Protein AF-0000000067715021 (afdb_homodimer)

Structure (mmCIF, N/CA/C/O backbone):
data_AF-0000000067715021-model_v1
#
loop_
_entity.id
_entity.type
_entity.pdbx_description
1 polymer 'Uncharacterized BCR'
#
loop_
_atom_site.group_PDB
_atom_site.id
_atom_site.type_symbol
_atom_site.label_atom_id
_atom_site.label_alt_id
_atom_site.label_comp_id
_atom_site.label_asym_id
_atom_site.label_entity_id
_atom_site.label_seq_id
_atom_site.pdbx_PDB_ins_code
_atom_site.Cartn_x
_atom_site.Cartn_y
_atom_site.Cartn_z
_atom_site.occupancy
_atom_site.B_iso_or_equiv
_atom_site.auth_seq_id
_atom_site.auth_comp_id
_atom_site.auth_asym_id
_atom_site.auth_atom_id
_atom_site.pdbx_PDB_model_num
ATOM 1 N N . MET A 1 1 ? -15.203 -24.359 -10.719 1 30.83 1 MET A N 1
ATOM 2 C CA . MET A 1 1 ? -14.242 -23.766 -9.789 1 30.83 1 MET A CA 1
ATOM 3 C C . MET A 1 1 ? -12.812 -24.062 -10.211 1 30.83 1 MET A C 1
ATOM 5 O O . MET A 1 1 ? -12.336 -25.188 -10.047 1 30.83 1 MET A O 1
ATOM 9 N N . SER A 1 2 ? -12.461 -23.812 -11.539 1 34.78 2 SER A N 1
ATOM 10 C CA . SER A 1 2 ? -11.328 -24.312 -12.312 1 34.78 2 SER A CA 1
ATOM 11 C C . SER A 1 2 ? -10.023 -24.188 -11.523 1 34.78 2 SER A C 1
ATOM 13 O O . SER A 1 2 ? -9.664 -23.094 -11.078 1 34.78 2 SER A O 1
ATOM 15 N N . ASN A 1 3 ? -9.711 -25.203 -10.75 1 35.62 3 ASN A N 1
ATOM 16 C CA . ASN A 1 3 ? -8.523 -25.625 -10.008 1 35.62 3 ASN A CA 1
ATOM 17 C C . ASN A 1 3 ? -7.258 -25.469 -10.852 1 35.62 3 ASN A C 1
ATOM 19 O O . ASN A 1 3 ? -6.742 -26.453 -11.383 1 35.62 3 ASN A O 1
ATOM 23 N N . SER A 1 4 ? -7.281 -24.891 -11.984 1 42.91 4 SER A N 1
ATOM 24 C CA . SER A 1 4 ? -6.023 -24.906 -12.727 1 42.91 4 SER A CA 1
ATOM 25 C C . SER A 1 4 ? -4.832 -24.703 -11.805 1 42.91 4 SER A C 1
ATOM 27 O O . SER A 1 4 ? -4.715 -23.656 -11.164 1 42.91 4 SER A O 1
ATOM 29 N N . GLU A 1 5 ? -4.535 -25.781 -11.117 1 43.5 5 GLU A N 1
ATOM 30 C CA . GLU A 1 5 ? -3.486 -26.109 -10.156 1 43.5 5 GLU A CA 1
ATOM 31 C C . GLU A 1 5 ? -2.141 -25.547 -10.594 1 43.5 5 GLU A C 1
ATOM 33 O O . GLU A 1 5 ? -1.327 -26.25 -11.195 1 43.5 5 GLU A O 1
ATOM 38 N N . CYS A 1 6 ? -2.162 -24.594 -11.508 1 48.25 6 CYS A N 1
ATOM 39 C CA . CYS A 1 6 ? -0.761 -24.188 -11.516 1 48.25 6 CYS A CA 1
ATOM 40 C C . CYS A 1 6 ? -0.183 -24.188 -10.109 1 48.25 6 CYS A C 1
ATOM 42 O O . CYS A 1 6 ? -0.398 -23.234 -9.352 1 48.25 6 CYS A O 1
ATOM 44 N N . HIS A 1 7 ? -0.503 -25.359 -9.445 1 47.75 7 HIS A N 1
ATOM 45 C CA . HIS A 1 7 ? -0.026 -25.625 -8.094 1 47.75 7 HIS A CA 1
ATOM 46 C C . HIS A 1 7 ? 1.38 -25.078 -7.883 1 47.75 7 HIS A C 1
ATOM 48 O O . HIS A 1 7 ? 1.823 -24.922 -6.746 1 47.75 7 HIS A O 1
ATOM 54 N N . THR A 1 8 ? 2.248 -25.172 -9.047 1 53.09 8 THR A N 1
ATOM 55 C CA . THR A 1 8 ? 3.627 -24.875 -8.68 1 53.09 8 THR A CA 1
ATOM 56 C C . THR A 1 8 ? 3.818 -23.375 -8.477 1 53.09 8 THR A C 1
ATOM 58 O O . THR A 1 8 ? 3.441 -22.578 -9.336 1 53.09 8 THR A O 1
ATOM 61 N N . HIS A 1 9 ? 3.621 -23.016 -7.176 1 63.06 9 HIS A N 1
ATOM 62 C CA . HIS A 1 9 ? 3.9 -21.656 -6.75 1 63.06 9 HIS A CA 1
ATOM 63 C C . HIS A 1 9 ? 5.285 -21.203 -7.203 1 63.06 9 HIS A C 1
ATOM 65 O O . HIS A 1 9 ? 6.297 -21.75 -6.754 1 63.06 9 HIS A O 1
ATOM 71 N N . GLY A 1 10 ? 5.375 -20.562 -8.453 1 63.88 10 GLY A N 1
ATOM 72 C CA . GLY A 1 10 ? 6.621 -20.125 -9.062 1 63.88 10 GLY A CA 1
ATOM 73 C C . GLY A 1 10 ? 7.516 -19.344 -8.109 1 63.88 10 GLY A C 1
ATOM 74 O O . GLY A 1 10 ? 8.703 -19.156 -8.383 1 63.88 10 GLY A O 1
ATOM 75 N N . TYR A 1 11 ? 6.957 -19.094 -6.91 1 75.44 11 TYR A N 1
ATOM 76 C CA . TYR A 1 11 ? 7.766 -18.234 -6.055 1 75.44 11 TYR A CA 1
ATOM 77 C C . TYR A 1 11 ? 8.344 -19.016 -4.883 1 75.44 11 TYR A C 1
ATOM 79 O O . TYR A 1 11 ? 8.977 -18.438 -3.996 1 75.44 11 TYR A O 1
ATOM 87 N N . ILE A 1 12 ? 8.289 -20.359 -4.918 1 74.25 12 ILE A N 1
ATOM 88 C CA . ILE A 1 12 ? 8.648 -21.172 -3.764 1 74.25 12 ILE A CA 1
ATOM 89 C C . ILE A 1 12 ? 10.141 -21.047 -3.486 1 74.25 12 ILE A C 1
ATOM 91 O O . ILE A 1 12 ? 10.57 -21.062 -2.33 1 74.25 12 ILE A O 1
ATOM 95 N N . GLU A 1 13 ? 10.875 -20.906 -4.5 1 78.94 13 GLU A N 1
ATOM 96 C CA . GLU A 1 13 ? 12.32 -20.812 -4.312 1 78.94 13 GLU A CA 1
ATOM 97 C C . GLU A 1 13 ? 12.711 -19.5 -3.646 1 78.94 13 GLU A C 1
ATOM 99 O O . GLU A 1 13 ? 13.766 -19.406 -3.004 1 78.94 13 GLU A O 1
ATOM 104 N N . GLU A 1 14 ? 11.891 -18.516 -3.748 1 86.25 14 GLU A N 1
ATOM 105 C CA . GLU A 1 14 ? 12.164 -17.203 -3.184 1 86.25 14 GLU A CA 1
ATOM 106 C C . GLU A 1 14 ? 11.195 -16.875 -2.053 1 86.25 14 GLU A C 1
ATOM 108 O O . GLU A 1 14 ? 11.031 -15.703 -1.688 1 86.25 14 GLU A O 1
ATOM 113 N N . LYS A 1 15 ? 10.609 -17.906 -1.571 1 91.44 15 LYS A N 1
ATOM 114 C CA . LYS A 1 15 ? 9.578 -17.75 -0.55 1 91.44 15 LYS A CA 1
ATOM 115 C C . LYS A 1 15 ? 10.102 -16.953 0.645 1 91.44 15 LYS A C 1
ATOM 117 O O . LYS A 1 15 ? 9.445 -16.031 1.117 1 91.44 15 LYS A O 1
ATOM 122 N N . GLN A 1 16 ? 11.273 -17.359 1.151 1 93.75 16 GLN A N 1
ATOM 123 C CA . GLN A 1 16 ? 11.836 -16.719 2.332 1 93.75 16 GLN A CA 1
ATOM 124 C C . GLN A 1 16 ? 12.109 -15.234 2.072 1 93.75 16 GLN A C 1
ATOM 126 O O . GLN A 1 16 ? 11.969 -14.406 2.975 1 93.75 16 GLN A O 1
ATOM 131 N N . ARG A 1 17 ? 12.484 -14.898 0.893 1 93.38 17 ARG A N 1
ATOM 132 C CA . ARG A 1 17 ? 12.727 -13.508 0.524 1 93.38 17 ARG A CA 1
ATOM 133 C C . ARG A 1 17 ? 11.445 -12.695 0.579 1 93.38 17 ARG A C 1
ATOM 135 O O . ARG A 1 17 ? 11.438 -11.57 1.09 1 93.38 17 ARG A O 1
ATOM 142 N N . TYR A 1 18 ? 10.359 -13.242 0.082 1 94.94 18 TYR A N 1
ATOM 143 C CA . TYR A 1 18 ? 9.07 -12.555 0.111 1 94.94 18 TYR A CA 1
ATOM 144 C C . TYR A 1 18 ? 8.578 -12.383 1.542 1 94.94 18 TYR A C 1
ATOM 146 O O . TYR A 1 18 ? 8.047 -11.328 1.897 1 94.94 18 TYR A O 1
ATOM 154 N N . LEU A 1 19 ? 8.82 -13.422 2.348 1 96.75 19 LEU A N 1
ATOM 155 C CA . LEU A 1 19 ? 8.391 -13.352 3.74 1 96.75 19 LEU A CA 1
ATOM 156 C C . LEU A 1 19 ? 9.156 -12.266 4.492 1 96.75 19 LEU A C 1
ATOM 158 O O . LEU A 1 19 ? 8.57 -11.531 5.297 1 96.75 19 LEU A O 1
ATOM 162 N N . ALA A 1 20 ? 10.398 -12.133 4.191 1 96.44 20 ALA A N 1
ATOM 163 C CA . ALA A 1 20 ? 11.211 -11.094 4.824 1 96.44 20 ALA A CA 1
ATOM 164 C C . ALA A 1 20 ? 10.742 -9.703 4.406 1 96.44 20 ALA A C 1
ATOM 166 O O . ALA A 1 20 ? 10.664 -8.789 5.234 1 96.44 20 ALA A O 1
ATOM 167 N N . ARG A 1 21 ? 10.445 -9.531 3.15 1 95.56 21 ARG A N 1
ATOM 168 C CA . ARG A 1 21 ? 9.945 -8.258 2.652 1 95.56 21 ARG A CA 1
ATOM 169 C C . ARG A 1 21 ? 8.609 -7.906 3.291 1 95.56 21 ARG A C 1
ATOM 171 O O . ARG A 1 21 ? 8.383 -6.758 3.682 1 95.56 21 ARG A O 1
ATOM 178 N N . LEU A 1 22 ? 7.754 -8.875 3.434 1 97.06 22 LEU A N 1
ATOM 179 C CA . LEU A 1 22 ? 6.434 -8.641 4.008 1 97.06 22 LEU A CA 1
ATOM 180 C C . LEU A 1 22 ? 6.543 -8.289 5.488 1 97.06 22 LEU A C 1
ATOM 182 O O . LEU A 1 22 ? 5.754 -7.488 6 1 97.06 22 LEU A O 1
ATOM 186 N N . LYS A 1 23 ? 7.484 -8.922 6.18 1 96.94 23 LYS A N 1
ATOM 187 C CA . LYS A 1 23 ? 7.719 -8.57 7.578 1 96.94 23 LYS A CA 1
ATOM 188 C C . LYS A 1 23 ? 8.094 -7.094 7.715 1 96.94 23 LYS A C 1
ATOM 190 O O . LYS A 1 23 ? 7.605 -6.406 8.617 1 96.94 23 LYS A O 1
ATOM 195 N N . ARG A 1 24 ? 8.883 -6.621 6.844 1 96.94 24 ARG A N 1
ATOM 196 C CA . ARG A 1 24 ? 9.266 -5.215 6.844 1 96.94 24 ARG A CA 1
ATOM 197 C C . ARG A 1 24 ? 8.062 -4.324 6.551 1 96.94 24 A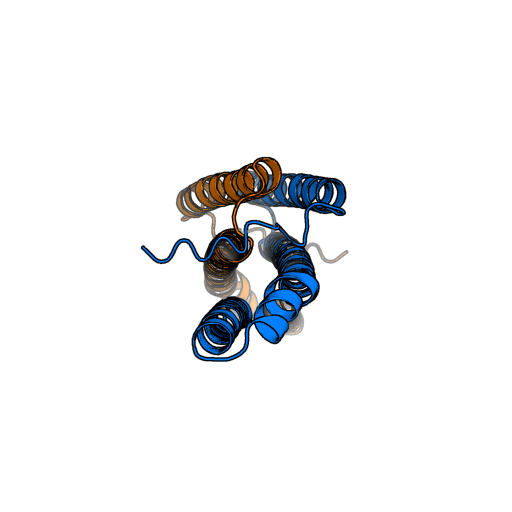RG A C 1
ATOM 199 O O . ARG A 1 24 ? 7.863 -3.299 7.207 1 96.94 24 ARG A O 1
ATOM 206 N N . ILE A 1 25 ? 7.266 -4.68 5.586 1 97.56 25 ILE A N 1
ATOM 207 C CA . ILE A 1 25 ? 6.086 -3.92 5.195 1 97.56 25 ILE A CA 1
ATOM 208 C C . ILE A 1 25 ? 5.105 -3.848 6.367 1 97.56 25 ILE A C 1
ATOM 210 O O . ILE A 1 25 ? 4.527 -2.793 6.637 1 97.56 25 ILE A O 1
ATOM 214 N N . GLU A 1 26 ? 4.941 -4.957 7.059 1 96.81 26 GLU A N 1
ATOM 215 C CA . GLU A 1 26 ? 4.098 -4.98 8.25 1 96.81 26 GLU A CA 1
ATOM 216 C C . GLU A 1 26 ? 4.586 -3.979 9.289 1 96.81 26 GLU A C 1
ATOM 218 O O . GLU A 1 26 ? 3.783 -3.256 9.883 1 96.81 26 GLU A O 1
ATOM 223 N N . GLY A 1 27 ? 5.855 -3.939 9.492 1 96.25 27 GLY A N 1
ATOM 224 C CA . GLY A 1 27 ? 6.434 -2.979 10.422 1 96.25 27 GLY A CA 1
ATOM 225 C C . GLY A 1 27 ? 6.188 -1.537 10.016 1 96.25 27 GLY A C 1
ATOM 226 O O . GLY A 1 27 ? 5.859 -0.697 10.852 1 96.25 27 GLY A O 1
ATOM 227 N N . GLN A 1 28 ? 6.332 -1.295 8.719 1 97.19 28 GLN A N 1
ATOM 228 C CA . GLN A 1 28 ? 6.086 0.049 8.203 1 97.19 28 GLN A CA 1
ATOM 229 C C . GLN A 1 28 ? 4.621 0.439 8.367 1 97.19 28 GLN A C 1
ATOM 231 O O . GLN A 1 28 ? 4.312 1.586 8.695 1 97.19 28 GLN A O 1
ATOM 236 N N . THR A 1 29 ? 3.742 -0.505 8.141 1 97.19 29 THR A N 1
ATOM 237 C CA . THR A 1 29 ? 2.314 -0.236 8.289 1 97.19 29 THR A CA 1
ATOM 238 C C . THR A 1 29 ? 1.976 0.103 9.734 1 97.19 29 THR A C 1
ATOM 240 O O . THR A 1 29 ? 1.226 1.045 10 1 97.19 29 THR A O 1
ATOM 243 N N . ARG A 1 30 ? 2.543 -0.638 10.656 1 96.44 30 ARG A N 1
ATOM 244 C CA . ARG A 1 30 ? 2.377 -0.313 12.07 1 96.44 30 ARG A CA 1
ATOM 245 C C . ARG A 1 30 ? 2.938 1.069 12.383 1 96.44 30 ARG A C 1
ATOM 247 O O . ARG A 1 30 ? 2.383 1.797 13.211 1 96.44 30 ARG A O 1
ATOM 254 N N . GLY A 1 31 ? 4.027 1.345 11.727 1 97 31 GLY A N 1
ATOM 255 C CA . GLY A 1 31 ? 4.605 2.672 11.875 1 97 31 GLY A CA 1
ATOM 256 C C . GLY A 1 31 ? 3.654 3.783 11.477 1 97 31 GLY A C 1
ATOM 257 O O . GLY A 1 31 ? 3.562 4.805 12.164 1 97 31 GLY A O 1
ATOM 258 N N . ILE A 1 32 ? 2.947 3.572 10.438 1 97.19 32 ILE A N 1
ATOM 259 C CA . ILE A 1 32 ? 1.965 4.551 9.992 1 97.19 32 ILE A CA 1
ATOM 260 C C . ILE A 1 32 ? 0.874 4.711 11.047 1 97.19 32 ILE A C 1
ATOM 262 O O . ILE A 1 32 ? 0.473 5.828 11.375 1 97.19 32 ILE A O 1
ATOM 266 N N . HIS A 1 33 ? 0.381 3.584 11.539 1 96.62 33 HIS A N 1
ATOM 267 C CA . HIS A 1 33 ? -0.615 3.586 12.609 1 96.62 33 HIS A CA 1
ATOM 268 C C . HIS A 1 33 ? -0.15 4.418 13.797 1 96.62 33 HIS A C 1
ATOM 270 O O . HIS A 1 33 ? -0.893 5.266 14.297 1 96.62 33 HIS A O 1
ATOM 276 N N . ARG A 1 34 ? 1.024 4.246 14.242 1 96.75 34 ARG A N 1
ATOM 277 C CA . ARG A 1 34 ? 1.598 4.984 15.359 1 96.75 34 ARG A CA 1
ATOM 278 C C . ARG A 1 34 ? 1.685 6.473 15.055 1 96.75 34 ARG A C 1
ATOM 280 O O . ARG A 1 34 ? 1.401 7.309 15.914 1 96.75 34 ARG A O 1
ATOM 287 N N . MET A 1 35 ? 2.107 6.777 13.844 1 95.44 35 MET A N 1
ATOM 288 C CA . MET A 1 35 ? 2.24 8.18 13.445 1 95.44 35 MET A CA 1
ATOM 289 C C . MET A 1 35 ? 0.902 8.898 13.555 1 95.44 35 MET A C 1
ATOM 291 O O . MET A 1 35 ? 0.841 10.031 14.039 1 95.44 35 MET A O 1
ATOM 295 N N . ILE A 1 36 ? -0.125 8.273 13.133 1 93.88 36 ILE A N 1
ATOM 296 C CA . ILE A 1 36 ? -1.454 8.875 13.211 1 93.88 36 ILE A CA 1
ATOM 297 C C . ILE A 1 36 ? -1.884 8.992 14.672 1 93.88 36 ILE A C 1
ATOM 299 O O . ILE A 1 36 ? -2.398 10.031 15.086 1 93.88 36 ILE A O 1
ATOM 303 N N . ASP A 1 37 ? -1.665 7.945 15.43 1 94 37 ASP A N 1
ATOM 304 C CA . ASP A 1 37 ? -2.014 7.93 16.844 1 94 37 ASP A CA 1
ATOM 305 C C . ASP A 1 37 ? -1.308 9.055 17.594 1 94 37 ASP A C 1
ATOM 307 O O . ASP A 1 37 ? -1.896 9.688 18.469 1 94 37 ASP A O 1
ATOM 311 N N . GLU A 1 38 ? -0.128 9.391 17.188 1 94.44 38 GLU A N 1
ATOM 312 C CA . GLU A 1 38 ? 0.699 10.414 17.812 1 94.44 38 GLU A CA 1
ATOM 313 C C . GLU A 1 38 ? 0.522 11.766 17.141 1 94.44 38 GLU A C 1
ATOM 315 O O . GLU A 1 38 ? 1.254 12.719 17.422 1 94.44 38 GLU A O 1
ATOM 320 N N . GLU A 1 39 ? -0.37 11.773 16.172 1 90.5 39 GLU A N 1
ATOM 321 C CA . GLU A 1 39 ? -0.772 13 15.492 1 90.5 39 GLU A CA 1
ATOM 322 C C . GLU A 1 39 ? 0.417 13.664 14.797 1 90.5 39 GLU A C 1
ATOM 324 O O . GLU A 1 39 ? 0.626 14.867 14.93 1 90.5 39 GLU A O 1
ATOM 329 N N . GLN A 1 40 ? 1.2 12.836 14.133 1 91.56 40 GLN A N 1
ATOM 330 C CA . GLN A 1 40 ? 2.35 13.328 13.391 1 91.56 40 GLN A CA 1
ATOM 331 C C . GLN A 1 40 ? 1.907 14.141 12.172 1 91.56 40 GLN A C 1
ATOM 333 O O . GLN A 1 40 ? 0.726 14.141 11.82 1 91.56 40 GLN A O 1
ATOM 338 N N . TYR A 1 41 ? 2.852 14.867 11.617 1 85.44 41 TYR A N 1
ATOM 339 C CA . TYR A 1 41 ? 2.607 15.727 10.461 1 85.44 41 TYR A CA 1
ATOM 340 C C . TYR A 1 41 ? 2.129 14.906 9.266 1 85.44 41 TYR A C 1
ATOM 342 O O . TYR A 1 41 ? 2.695 13.859 8.961 1 85.44 41 TYR A O 1
ATOM 350 N N . CYS A 1 42 ? 1.091 15.383 8.609 1 86.25 42 CYS A N 1
ATOM 351 C CA . CYS A 1 42 ? 0.394 14.664 7.555 1 86.25 42 CYS A CA 1
ATOM 352 C C . CYS A 1 42 ? 1.35 14.289 6.43 1 86.25 42 CYS A C 1
ATOM 354 O O . CYS A 1 42 ? 1.29 13.172 5.906 1 86.25 42 CYS A O 1
ATOM 356 N N . ILE A 1 43 ? 2.266 15.195 6.043 1 83.75 43 ILE A N 1
ATOM 357 C CA . ILE A 1 43 ? 3.143 14.953 4.902 1 83.75 43 ILE A CA 1
ATOM 358 C C . ILE A 1 43 ? 4.09 13.797 5.215 1 83.75 43 ILE A C 1
ATOM 360 O O . ILE A 1 43 ? 4.418 13 4.336 1 83.75 43 ILE A O 1
ATOM 364 N N . ASP A 1 44 ? 4.527 13.742 6.441 1 88.5 44 ASP A N 1
ATOM 365 C CA . ASP A 1 44 ? 5.371 12.625 6.852 1 88.5 44 ASP A CA 1
ATOM 366 C C . ASP A 1 44 ? 4.613 11.305 6.766 1 88.5 44 ASP A C 1
ATOM 368 O O . ASP A 1 44 ? 5.176 10.289 6.344 1 88.5 44 ASP A O 1
ATOM 372 N N . ILE A 1 45 ? 3.404 11.32 7.152 1 93.19 45 ILE A N 1
ATOM 373 C CA . ILE A 1 45 ? 2.561 10.133 7.094 1 93.19 45 ILE A CA 1
ATOM 374 C C . ILE A 1 45 ? 2.367 9.711 5.641 1 93.19 45 ILE A C 1
ATOM 376 O O . ILE A 1 45 ? 2.496 8.531 5.309 1 93.19 45 ILE A O 1
ATOM 380 N N . LEU A 1 46 ? 2.158 10.672 4.766 1 90.75 46 LEU A N 1
ATOM 381 C CA . LEU A 1 46 ? 1.975 10.398 3.346 1 90.75 46 LEU A CA 1
ATOM 382 C C . LEU A 1 46 ? 3.234 9.789 2.742 1 90.75 46 LEU A C 1
ATOM 384 O O . LEU A 1 46 ? 3.152 8.875 1.913 1 90.75 46 LEU A O 1
ATOM 388 N N . THR A 1 47 ? 4.348 10.258 3.129 1 91 47 THR A N 1
ATOM 389 C CA . THR A 1 47 ? 5.613 9.719 2.645 1 91 47 THR A CA 1
ATOM 390 C C . THR A 1 47 ? 5.762 8.25 3.039 1 91 47 THR A C 1
ATOM 392 O O . THR A 1 47 ? 6.168 7.418 2.223 1 91 47 THR A O 1
ATOM 395 N N . GLN A 1 48 ? 5.398 7.969 4.309 1 94.12 48 GLN A N 1
ATOM 396 C CA . GLN A 1 48 ? 5.488 6.59 4.781 1 94.12 48 GLN A CA 1
ATOM 397 C C . GLN A 1 48 ? 4.496 5.691 4.047 1 94.12 48 GLN A C 1
ATOM 399 O O . GLN A 1 48 ? 4.809 4.543 3.734 1 94.12 48 GLN A O 1
ATOM 404 N N . ILE A 1 49 ? 3.305 6.195 3.77 1 95.5 49 ILE A N 1
ATOM 405 C CA . ILE A 1 49 ? 2.318 5.434 3.008 1 95.5 49 ILE A CA 1
ATOM 406 C C . ILE A 1 49 ? 2.869 5.121 1.618 1 95.5 49 ILE A C 1
ATOM 408 O O . ILE A 1 49 ? 2.742 3.994 1.132 1 95.5 49 ILE A O 1
ATOM 412 N N . SER A 1 50 ? 3.438 6.082 0.953 1 93.44 50 SER A N 1
ATOM 413 C CA . SER A 1 50 ? 4.023 5.887 -0.369 1 93.44 50 SER A CA 1
ATOM 414 C C . SER A 1 50 ? 5.094 4.801 -0.343 1 93.44 50 SER A C 1
ATOM 416 O O . SER A 1 50 ? 5.195 4 -1.276 1 93.44 50 SER A O 1
ATOM 418 N N . ALA A 1 51 ? 5.895 4.77 0.712 1 94.31 51 ALA A N 1
ATOM 419 C CA . ALA A 1 51 ? 6.941 3.764 0.855 1 94.31 51 ALA A CA 1
ATOM 420 C C . ALA A 1 51 ? 6.348 2.361 0.951 1 94.31 51 ALA A C 1
ATOM 422 O O . ALA A 1 51 ? 6.852 1.423 0.329 1 94.31 51 ALA A O 1
ATOM 423 N N . VAL A 1 52 ? 5.297 2.219 1.72 1 96.12 52 VAL A N 1
ATOM 424 C CA . VAL A 1 52 ? 4.641 0.923 1.864 1 96.12 52 VAL A CA 1
ATOM 425 C C . VAL A 1 52 ? 4.043 0.495 0.526 1 96.12 52 VAL A C 1
ATOM 427 O O . VAL A 1 52 ? 4.195 -0.656 0.11 1 96.12 52 VAL A O 1
ATOM 430 N N . ASN A 1 53 ? 3.365 1.401 -0.153 1 94.38 53 ASN A N 1
ATOM 431 C CA . ASN A 1 53 ? 2.771 1.103 -1.451 1 94.38 53 ASN A CA 1
ATOM 432 C C . ASN A 1 53 ? 3.824 0.656 -2.461 1 94.38 53 ASN A C 1
ATOM 434 O O . ASN A 1 53 ? 3.619 -0.317 -3.189 1 94.38 53 ASN A O 1
ATOM 438 N N . SER A 1 54 ? 4.922 1.367 -2.484 1 93.81 54 SER A N 1
ATOM 439 C CA . SER A 1 54 ? 6.016 1.016 -3.385 1 93.81 54 SER A CA 1
ATOM 440 C C . SER A 1 54 ? 6.578 -0.365 -3.061 1 93.81 54 SER A C 1
ATOM 442 O O . SER A 1 54 ? 6.852 -1.157 -3.965 1 93.81 54 SER A O 1
ATOM 444 N N . ALA A 1 55 ? 6.785 -0.608 -1.793 1 94.81 55 ALA A N 1
ATOM 445 C CA . ALA A 1 55 ? 7.309 -1.902 -1.362 1 94.81 55 ALA A CA 1
ATOM 446 C C . ALA A 1 55 ? 6.359 -3.033 -1.751 1 94.81 55 ALA A C 1
ATOM 448 O O . ALA A 1 55 ? 6.797 -4.086 -2.221 1 94.81 55 ALA A O 1
ATOM 449 N N . LEU A 1 56 ? 5.066 -2.832 -1.551 1 95.44 56 LEU A N 1
ATOM 450 C CA . LEU A 1 56 ? 4.066 -3.826 -1.925 1 95.44 56 LEU A CA 1
ATOM 451 C C . LEU A 1 56 ? 4.059 -4.047 -3.434 1 95.44 56 LEU A C 1
ATOM 453 O O . LEU A 1 56 ? 3.918 -5.18 -3.9 1 95.44 56 LEU A O 1
ATOM 457 N N . LYS A 1 57 ? 4.207 -3.02 -4.215 1 92.25 57 LYS A N 1
ATOM 458 C CA . LYS A 1 57 ? 4.281 -3.127 -5.668 1 92.25 57 LYS A CA 1
ATOM 459 C C . LYS A 1 57 ? 5.48 -3.971 -6.098 1 92.25 57 LYS A C 1
ATOM 461 O O . LYS A 1 57 ? 5.375 -4.781 -7.02 1 92.25 57 LYS A O 1
ATOM 466 N N . ASN A 1 58 ? 6.547 -3.746 -5.414 1 92.69 58 ASN A N 1
ATOM 467 C CA . ASN A 1 58 ? 7.738 -4.535 -5.711 1 92.69 58 ASN A CA 1
ATOM 468 C C . ASN A 1 58 ? 7.508 -6.02 -5.445 1 92.69 58 ASN A C 1
ATOM 470 O O . ASN A 1 58 ? 7.941 -6.867 -6.227 1 92.69 58 ASN A O 1
ATOM 474 N N . VAL A 1 59 ? 6.902 -6.371 -4.359 1 93.56 59 VAL A N 1
ATOM 475 C CA . VAL A 1 59 ? 6.551 -7.754 -4.059 1 93.56 59 VAL A CA 1
ATOM 476 C C . VAL A 1 59 ? 5.637 -8.305 -5.152 1 93.56 59 VAL A C 1
ATOM 478 O O . VAL A 1 59 ? 5.848 -9.414 -5.652 1 93.56 59 VAL A O 1
ATOM 481 N N . ALA A 1 60 ? 4.641 -7.488 -5.531 1 92.25 60 ALA A N 1
ATOM 482 C CA . ALA A 1 60 ? 3.684 -7.895 -6.562 1 92.25 60 ALA A CA 1
ATOM 483 C C . ALA A 1 60 ? 4.391 -8.188 -7.879 1 92.25 60 ALA A C 1
ATOM 485 O O . ALA A 1 60 ? 4.121 -9.211 -8.516 1 92.25 60 ALA A O 1
ATOM 486 N N . PHE A 1 61 ? 5.258 -7.348 -8.258 1 88.94 61 PHE A N 1
ATOM 487 C CA . PHE A 1 61 ? 6 -7.535 -9.5 1 88.94 61 PHE A CA 1
ATOM 488 C C . PHE A 1 61 ? 6.855 -8.797 -9.438 1 88.94 61 PHE A C 1
ATOM 490 O O . PHE A 1 61 ? 6.953 -9.539 -10.414 1 88.94 61 PHE A O 1
ATOM 497 N N . GLY A 1 62 ? 7.52 -9.023 -8.328 1 88.88 62 GLY A N 1
ATOM 498 C CA . GLY A 1 62 ? 8.289 -10.25 -8.148 1 88.88 62 GLY A CA 1
ATOM 499 C C . GLY A 1 62 ? 7.445 -11.5 -8.281 1 88.88 62 GLY A C 1
ATOM 500 O O . GLY A 1 62 ? 7.836 -12.445 -8.969 1 88.88 62 GLY A O 1
ATOM 501 N N . LEU A 1 63 ? 6.301 -11.508 -7.645 1 88.75 63 LEU A N 1
ATOM 502 C CA . LEU A 1 63 ? 5.387 -12.641 -7.703 1 88.75 63 LEU A CA 1
ATOM 503 C C . LEU A 1 63 ? 4.883 -12.867 -9.125 1 88.75 63 LEU A C 1
ATOM 505 O O . LEU A 1 63 ? 4.785 -14.008 -9.586 1 88.75 63 LEU A O 1
ATOM 509 N N . LEU A 1 64 ? 4.559 -11.789 -9.758 1 86 64 LEU A N 1
ATOM 510 C CA . LEU A 1 64 ? 4.082 -11.859 -11.133 1 86 64 LEU A CA 1
ATOM 511 C C . LEU A 1 64 ? 5.148 -12.445 -12.055 1 86 64 LEU A C 1
ATOM 513 O O . LEU A 1 64 ? 4.855 -13.312 -12.875 1 86 64 LEU A O 1
ATOM 517 N N . ASP A 1 65 ? 6.344 -11.984 -11.883 1 83.56 65 ASP A N 1
ATOM 518 C CA . ASP A 1 65 ? 7.465 -12.484 -12.664 1 83.56 65 ASP A CA 1
ATOM 519 C C . ASP A 1 65 ? 7.66 -13.984 -12.438 1 83.56 65 ASP A C 1
ATOM 521 O O . ASP A 1 65 ? 7.836 -14.742 -13.398 1 83.56 65 ASP A O 1
ATOM 525 N N . ASP A 1 66 ? 7.621 -14.422 -11.227 1 83 66 ASP A N 1
ATOM 526 C CA . ASP A 1 66 ? 7.762 -15.828 -10.891 1 83 66 ASP A CA 1
ATOM 527 C C . ASP A 1 66 ? 6.621 -16.656 -11.484 1 83 66 ASP A C 1
ATOM 529 O O . ASP A 1 66 ? 6.84 -17.766 -11.977 1 83 66 ASP A O 1
ATOM 533 N N . HIS A 1 67 ? 5.406 -16.125 -11.43 1 78.75 67 HIS A N 1
ATOM 534 C CA . HIS A 1 67 ? 4.234 -16.781 -12.008 1 78.75 67 HIS A CA 1
ATOM 535 C C . HIS A 1 67 ? 4.391 -16.938 -13.516 1 78.75 67 HIS A C 1
ATOM 537 O O . HIS A 1 67 ? 4.121 -18.016 -14.062 1 78.75 67 HIS A O 1
ATOM 543 N N . LEU A 1 68 ? 4.836 -15.945 -14.148 1 78.38 68 LEU A N 1
ATOM 544 C CA . LEU A 1 68 ? 5.004 -15.961 -15.594 1 78.38 68 LEU A CA 1
ATOM 545 C C . LEU A 1 68 ? 6.102 -16.938 -16 1 78.38 68 LEU A C 1
ATOM 547 O O . LEU A 1 68 ? 5.961 -17.656 -17 1 78.38 68 LEU A O 1
ATOM 551 N N . ALA A 1 69 ? 7.113 -17 -15.305 1 77.25 69 ALA A N 1
ATOM 552 C CA . ALA A 1 69 ? 8.242 -17.875 -15.609 1 77.25 69 ALA A CA 1
ATOM 553 C C . ALA A 1 69 ? 7.848 -19.344 -15.445 1 77.25 69 ALA A C 1
ATOM 555 O O . ALA A 1 69 ? 8.352 -20.203 -16.172 1 77.25 69 ALA A O 1
ATOM 556 N N . HIS A 1 70 ? 6.93 -19.672 -14.57 1 75.44 70 HIS A N 1
ATOM 557 C CA . HIS A 1 70 ? 6.605 -21.062 -14.281 1 75.44 70 HIS A CA 1
ATOM 558 C C . HIS A 1 70 ? 5.297 -21.484 -14.945 1 75.44 70 HIS A C 1
ATOM 560 O O . HIS A 1 70 ? 5.246 -22.484 -15.664 1 75.44 70 HIS A O 1
ATOM 566 N N . CYS A 1 71 ? 4.27 -20.781 -14.516 1 69.5 71 CYS A N 1
ATOM 567 C CA . CYS A 1 71 ? 2.938 -21.188 -14.945 1 69.5 71 CYS A CA 1
ATOM 568 C C . CYS A 1 71 ? 2.758 -20.969 -16.438 1 69.5 71 CYS A C 1
ATOM 570 O O . CYS A 1 71 ? 2.195 -21.812 -17.141 1 69.5 71 CYS A O 1
ATOM 572 N N . VAL A 1 72 ? 3.225 -19.828 -16.938 1 67.88 72 VAL A N 1
ATOM 573 C CA . VAL A 1 72 ? 3.061 -19.531 -18.359 1 67.88 72 VAL A CA 1
ATOM 574 C C . VAL A 1 72 ? 3.973 -20.438 -19.188 1 67.88 72 VAL A C 1
ATOM 576 O O . VAL A 1 72 ? 3.568 -20.953 -20.234 1 67.88 72 VAL A O 1
ATOM 579 N N . LYS A 1 73 ? 5.07 -20.75 -18.609 1 70.56 73 LYS A N 1
ATOM 580 C CA . LYS A 1 73 ? 5.98 -21.656 -19.312 1 70.56 73 LYS A CA 1
ATOM 581 C C . LYS A 1 73 ? 5.41 -23.062 -19.391 1 70.56 73 LYS A C 1
ATOM 583 O O . LYS A 1 73 ? 5.496 -23.719 -20.422 1 70.56 73 LYS A O 1
ATOM 588 N N . GLU A 1 74 ? 4.766 -23.453 -18.359 1 70.62 74 GLU A N 1
ATOM 589 C CA . GLU A 1 74 ? 4.172 -24.781 -18.328 1 70.62 74 GLU A CA 1
ATOM 590 C C . GLU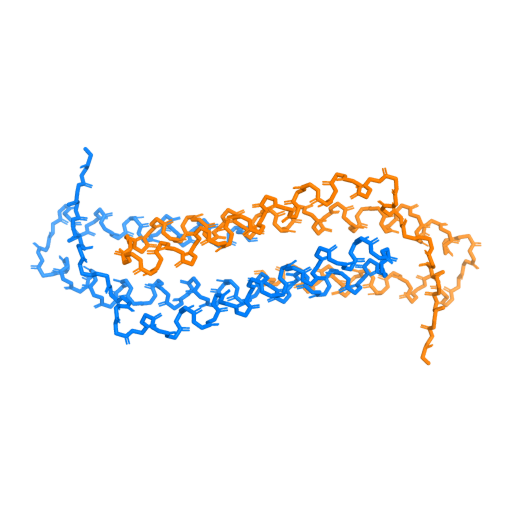 A 1 74 ? 2.949 -24.859 -19.234 1 70.62 74 GLU A C 1
ATOM 592 O O . GLU A 1 74 ? 2.74 -25.875 -19.922 1 70.62 74 GLU A O 1
ATOM 597 N N . ALA A 1 75 ? 2.109 -23.812 -19.234 1 67.25 75 ALA A N 1
ATOM 598 C CA . ALA A 1 75 ? 0.914 -23.766 -20.062 1 67.25 75 ALA A CA 1
ATOM 599 C C . ALA A 1 75 ? 1.283 -23.672 -21.547 1 67.25 75 ALA A C 1
ATOM 601 O O . ALA A 1 75 ? 0.558 -24.188 -22.406 1 67.25 75 ALA A O 1
ATOM 602 N N . ALA A 1 76 ? 2.342 -22.969 -21.781 1 67.62 76 ALA A N 1
ATOM 603 C CA . ALA A 1 76 ? 2.814 -22.844 -23.156 1 67.62 76 ALA A CA 1
ATOM 604 C C . ALA A 1 76 ? 3.066 -24.203 -23.781 1 67.62 76 ALA A C 1
ATOM 606 O O . ALA A 1 76 ? 2.848 -24.406 -24.969 1 67.62 76 ALA A O 1
ATOM 607 N N . ASP A 1 77 ? 3.324 -25.109 -22.812 1 69.62 77 ASP A N 1
ATOM 608 C CA . ASP A 1 77 ? 3.586 -26.469 -23.297 1 69.62 77 ASP A CA 1
ATOM 609 C C . ASP A 1 77 ? 2.283 -27.203 -23.609 1 69.62 77 ASP A C 1
ATOM 611 O O . ASP A 1 77 ? 2.262 -28.109 -24.438 1 69.62 77 ASP A O 1
ATOM 615 N N . LEU A 1 78 ? 1.249 -26.812 -22.891 1 66.25 78 LEU A N 1
ATOM 616 C CA . LEU A 1 78 ? -0.015 -27.516 -23.062 1 66.25 78 LEU A CA 1
ATOM 617 C C . LEU A 1 78 ? -0.798 -26.953 -24.234 1 66.25 78 LEU A C 1
ATOM 619 O O . LEU A 1 78 ? -1.55 -27.672 -24.906 1 66.25 78 LEU A O 1
ATOM 623 N N . GLY A 1 79 ? -0.516 -25.781 -24.672 1 66.88 79 GLY A N 1
ATOM 624 C CA . GLY A 1 79 ? -1.202 -25.141 -25.797 1 66.88 79 GLY A CA 1
ATOM 625 C C . GLY A 1 79 ? -2.695 -25 -25.562 1 66.88 79 GLY A C 1
ATOM 626 O O . GLY A 1 79 ? -3.201 -25.312 -24.484 1 66.88 79 GLY A O 1
ATOM 627 N N . GLY A 1 80 ? -3.432 -24.234 -26.344 1 76.94 80 GLY A N 1
ATOM 628 C CA . GLY A 1 80 ? -4.879 -24.234 -26.5 1 76.94 80 GLY A CA 1
ATOM 629 C C . GLY A 1 80 ? -5.582 -23.297 -25.531 1 76.94 80 GLY A C 1
ATOM 630 O O . GLY A 1 80 ? -5.031 -22.266 -25.156 1 76.94 80 GLY A O 1
ATOM 631 N N . ASP A 1 81 ? -6.777 -23.656 -25.109 1 77.12 81 ASP A N 1
ATOM 632 C CA . ASP A 1 81 ? -7.723 -22.891 -24.281 1 77.12 81 ASP A CA 1
ATOM 633 C C . ASP A 1 81 ? -7.184 -22.688 -22.875 1 77.12 81 ASP A C 1
ATOM 635 O O . ASP A 1 81 ? -7.426 -21.656 -22.25 1 77.12 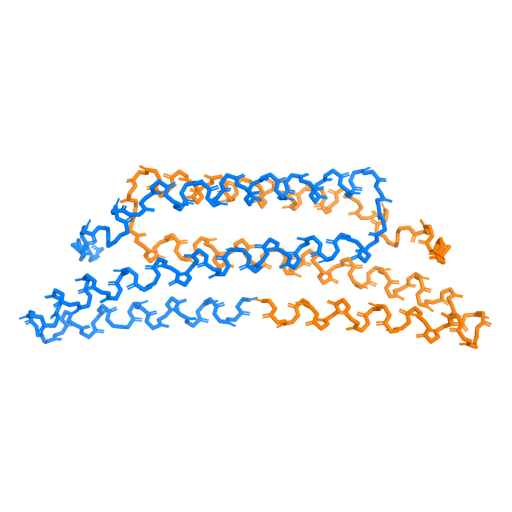81 ASP A O 1
ATOM 639 N N . GLU A 1 82 ? -6.309 -23.641 -22.422 1 74.88 82 GLU A N 1
ATOM 640 C CA . GLU A 1 82 ? -5.77 -23.562 -21.062 1 74.88 82 GLU A CA 1
ATOM 641 C C . GLU A 1 82 ? -4.715 -22.453 -20.953 1 74.88 82 GLU A C 1
ATOM 643 O O . GLU A 1 82 ? -4.676 -21.719 -19.969 1 74.88 82 GLU A O 1
ATOM 648 N N . LEU A 1 83 ? -3.906 -22.266 -22.016 1 76.25 83 LEU A N 1
ATOM 649 C CA . LEU A 1 83 ? -2.904 -21.203 -22.078 1 76.25 83 LEU A CA 1
ATOM 650 C C . LEU A 1 83 ? -3.564 -19.828 -22.125 1 76.25 83 LEU A C 1
ATOM 652 O O . LEU A 1 83 ? -3.148 -18.922 -21.406 1 76.25 83 LEU A O 1
ATOM 656 N N . ASP A 1 84 ? -4.59 -19.781 -22.891 1 79.44 84 ASP A N 1
ATOM 657 C CA . ASP A 1 84 ? -5.309 -18.516 -23.016 1 79.44 84 ASP A CA 1
ATOM 658 C C . ASP A 1 84 ? -5.934 -18.109 -21.688 1 79.44 84 ASP A C 1
ATOM 660 O O . ASP A 1 84 ? -5.934 -16.922 -21.328 1 79.44 84 ASP A O 1
ATOM 664 N N . ALA A 1 85 ? -6.449 -19.031 -20.938 1 79.31 85 ALA A N 1
ATOM 665 C CA . ALA A 1 85 ? -7.07 -18.766 -19.641 1 79.31 85 ALA A CA 1
ATOM 666 C C . ALA A 1 85 ? -6.035 -18.297 -18.625 1 79.31 85 ALA A C 1
ATOM 668 O O . ALA A 1 85 ? -6.285 -17.359 -17.859 1 79.31 85 ALA A O 1
ATOM 669 N N . LYS A 1 86 ? -4.93 -18.859 -18.641 1 75.62 86 LYS A N 1
ATOM 670 C CA . LYS A 1 86 ? -3.867 -18.484 -17.719 1 75.62 86 LYS A CA 1
ATOM 671 C C . LYS A 1 86 ? -3.301 -17.109 -18.047 1 75.62 86 LYS A C 1
ATOM 673 O O . LYS A 1 86 ? -3.031 -16.312 -17.156 1 75.62 86 LYS A O 1
ATOM 678 N N . LEU A 1 87 ? -3.172 -16.844 -19.312 1 77.62 87 LEU A N 1
ATOM 679 C CA . LEU A 1 87 ? -2.695 -15.547 -19.766 1 77.62 87 LEU A CA 1
ATOM 680 C C . LEU A 1 87 ? -3.686 -14.445 -19.391 1 77.62 87 LEU A C 1
ATOM 682 O O . LEU A 1 87 ? -3.283 -13.352 -19 1 77.62 87 LEU A O 1
ATOM 686 N N . LYS A 1 88 ? -4.895 -14.742 -19.516 1 83.5 88 LYS A N 1
ATOM 687 C CA . LYS A 1 88 ? -5.93 -13.789 -19.141 1 83.5 88 LYS A CA 1
ATOM 688 C C . LYS A 1 88 ? -5.906 -13.523 -17.625 1 83.5 88 LYS A C 1
ATOM 690 O O . LYS A 1 88 ? -6.066 -12.375 -17.203 1 83.5 88 LYS A O 1
ATOM 695 N N . GLU A 1 89 ? -5.699 -14.562 -16.891 1 79.31 89 GLU A N 1
ATOM 696 C CA . GLU A 1 89 ? -5.617 -14.43 -15.445 1 79.31 89 GLU A CA 1
ATOM 697 C C . GLU A 1 89 ? -4.477 -13.508 -15.039 1 79.31 89 GLU A C 1
ATOM 699 O O . GLU A 1 89 ? -4.648 -12.641 -14.172 1 79.31 89 GLU A O 1
ATOM 704 N N . VAL A 1 90 ? -3.371 -13.648 -15.688 1 76.56 90 VAL A N 1
ATOM 705 C CA . VAL A 1 90 ? -2.203 -12.812 -15.422 1 76.56 90 VAL A CA 1
ATOM 706 C C . VAL A 1 90 ? -2.486 -11.375 -15.844 1 76.56 90 VAL A C 1
ATOM 708 O O . VAL A 1 90 ? -2.193 -10.43 -15.102 1 76.56 90 VAL A O 1
ATOM 711 N N . SER A 1 91 ? -3.119 -11.258 -17 1 81.12 91 SER A N 1
ATOM 712 C CA . SER A 1 91 ? -3.436 -9.93 -17.516 1 81.12 91 SER A CA 1
ATOM 713 C C . SER A 1 91 ? -4.398 -9.195 -16.594 1 81.12 91 SER A C 1
ATOM 715 O O . SER A 1 91 ? -4.234 -8 -16.344 1 81.12 91 SER A O 1
ATOM 717 N N . ASP A 1 92 ? -5.34 -9.875 -16.062 1 83.38 92 ASP A N 1
ATOM 718 C CA . ASP A 1 92 ? -6.309 -9.281 -15.141 1 83.38 92 ASP A CA 1
ATOM 719 C C . ASP A 1 92 ? -5.637 -8.836 -13.844 1 83.38 92 ASP A C 1
ATOM 721 O O . ASP A 1 92 ? -5.953 -7.777 -13.305 1 83.38 92 ASP A O 1
ATOM 725 N N . ALA A 1 93 ? -4.738 -9.656 -13.398 1 78.5 93 ALA A N 1
ATOM 726 C CA . ALA A 1 93 ? -4.012 -9.32 -12.172 1 78.5 93 ALA A CA 1
ATOM 727 C C . ALA A 1 93 ? -3.148 -8.078 -12.367 1 78.5 93 ALA A C 1
ATOM 729 O O . ALA A 1 93 ? -3.127 -7.191 -11.516 1 78.5 93 ALA A O 1
ATOM 730 N N . ILE A 1 94 ? -2.549 -8.016 -13.516 1 79.94 94 ILE A N 1
ATOM 731 C CA . ILE A 1 94 ? -1.71 -6.871 -13.852 1 79.94 94 ILE A CA 1
ATOM 732 C C . ILE A 1 94 ? -2.568 -5.613 -13.938 1 79.94 94 ILE A C 1
ATOM 734 O O . ILE A 1 94 ? -2.189 -4.559 -13.422 1 79.94 94 ILE A O 1
ATOM 738 N N . ALA A 1 95 ? -3.633 -5.742 -14.492 1 80.56 95 ALA A N 1
ATOM 739 C CA . ALA A 1 95 ? -4.539 -4.605 -14.633 1 80.56 95 ALA A CA 1
ATOM 740 C C . ALA A 1 95 ? -5.004 -4.098 -13.273 1 80.56 95 ALA A C 1
ATOM 742 O O . ALA A 1 95 ? -5.082 -2.889 -13.047 1 80.56 95 ALA A O 1
ATOM 743 N N . ARG A 1 96 ? -5.238 -4.961 -12.391 1 77.06 96 ARG A N 1
ATOM 744 C CA . ARG A 1 96 ? -5.68 -4.598 -11.047 1 77.06 96 ARG A CA 1
ATOM 745 C C . ARG A 1 96 ? -4.578 -3.875 -10.281 1 77.06 96 ARG A C 1
ATOM 747 O O . ARG A 1 96 ? -4.832 -2.865 -9.617 1 77.06 96 ARG A O 1
ATOM 754 N N . PHE A 1 97 ? -3.451 -4.375 -10.555 1 75 97 PHE A N 1
ATOM 755 C CA . PHE A 1 97 ? -2.295 -3.848 -9.844 1 75 97 PHE A CA 1
ATOM 756 C C . PHE A 1 97 ? -1.909 -2.473 -10.375 1 75 97 PHE A C 1
ATOM 758 O O . PHE A 1 97 ? -1.505 -1.595 -9.609 1 75 97 PHE A O 1
ATOM 765 N N . SER A 1 98 ? -2.049 -2.285 -11.594 1 70.44 98 SER A N 1
ATOM 766 C CA . SER A 1 98 ? -1.652 -1.03 -12.227 1 70.44 98 SER A CA 1
ATOM 767 C C . SER A 1 98 ? -2.617 0.096 -11.875 1 70.44 98 SER A C 1
ATOM 769 O O . SER A 1 98 ? -2.256 1.272 -11.938 1 70.44 98 SER A O 1
ATOM 771 N N . LYS A 1 99 ? -3.779 -0.172 -11.469 1 70.69 99 LYS A N 1
ATOM 772 C CA . LYS A 1 99 ? -4.789 0.817 -11.117 1 70.69 99 LYS A CA 1
ATOM 773 C C . LYS A 1 99 ? -4.621 1.28 -9.672 1 70.69 99 LYS A C 1
ATOM 775 O O . LYS A 1 99 ? -4.988 2.406 -9.328 1 70.69 99 LYS A O 1
ATOM 780 N N . ALA A 1 100 ? -3.947 0.341 -9.133 1 67.75 100 ALA A N 1
ATOM 781 C CA . ALA A 1 100 ? -3.838 0.645 -7.711 1 67.75 100 ALA A CA 1
ATOM 782 C C . ALA A 1 100 ? -2.674 1.595 -7.441 1 67.75 100 ALA A C 1
ATOM 784 O O . ALA A 1 100 ? -2.803 2.537 -6.656 1 67.75 100 ALA A O 1
ATOM 785 N N . MET B 1 1 ? 15.562 24.109 9.305 1 30.34 1 MET B N 1
ATOM 786 C CA . MET B 1 1 ? 14.75 22.922 9.516 1 30.34 1 MET B CA 1
ATOM 787 C C . MET B 1 1 ? 13.281 23.281 9.703 1 30.34 1 MET B C 1
ATOM 789 O O . MET B 1 1 ? 12.891 23.766 10.766 1 30.34 1 MET B O 1
ATOM 793 N N . SER B 1 2 ? 12.703 24.156 8.773 1 34.5 2 SER B N 1
ATOM 794 C CA . SER B 1 2 ? 11.484 24.953 8.875 1 34.5 2 SER B CA 1
ATOM 795 C C . SER B 1 2 ? 10.32 24.109 9.383 1 34.5 2 SER B C 1
ATOM 797 O O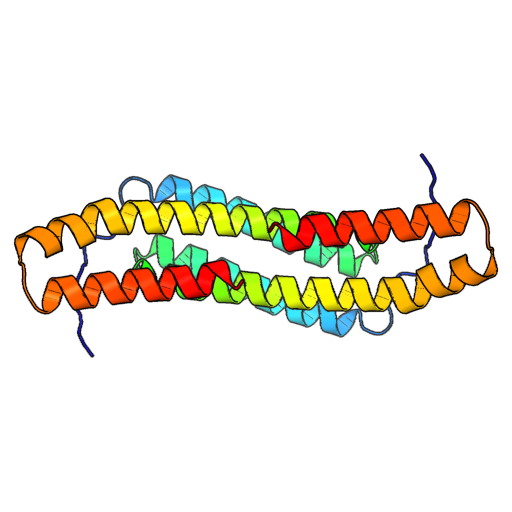 . SER B 1 2 ? 10 23.062 8.797 1 34.5 2 SER B O 1
ATOM 799 N N . ASN B 1 3 ? 10.172 24.047 10.688 1 35.97 3 ASN B N 1
ATOM 800 C CA . ASN B 1 3 ? 9.117 23.594 11.578 1 35.97 3 ASN B CA 1
ATOM 801 C C . ASN B 1 3 ? 7.742 24.078 11.109 1 35.97 3 ASN B C 1
ATOM 803 O O . ASN B 1 3 ? 7.195 25.047 11.656 1 3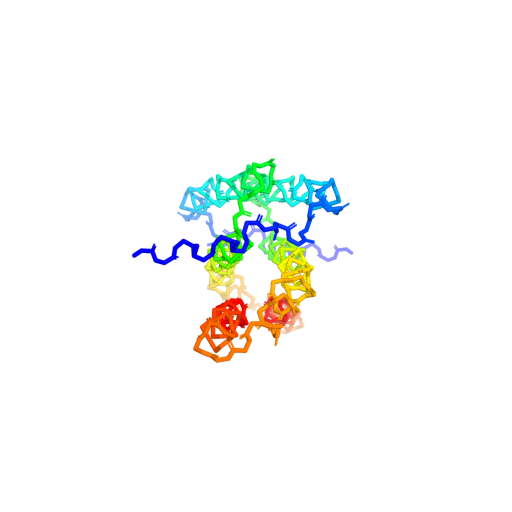5.97 3 ASN B O 1
ATOM 807 N N . SER B 1 4 ? 7.602 24.609 9.969 1 42.72 4 SER B N 1
ATOM 808 C CA . SER B 1 4 ? 6.266 25.125 9.688 1 42.72 4 SER B CA 1
ATOM 809 C C . SER B 1 4 ? 5.188 24.203 10.242 1 42.72 4 SER B C 1
ATOM 811 O O . SER B 1 4 ? 5.086 23.047 9.82 1 42.72 4 SER B O 1
ATOM 813 N N . GLU B 1 5 ? 5.043 24.312 11.547 1 43.66 5 GLU B N 1
ATOM 814 C CA . GLU B 1 5 ? 4.137 23.703 12.523 1 43.66 5 GLU B CA 1
ATOM 815 C C . GLU B 1 5 ? 2.717 23.625 11.969 1 43.66 5 GLU B C 1
ATOM 817 O O . GLU B 1 5 ? 1.896 24.516 12.211 1 43.66 5 GLU B O 1
ATOM 822 N N . CYS B 1 6 ? 2.584 23.719 10.664 1 48.34 6 CYS B N 1
ATOM 823 C CA . CYS B 1 6 ? 1.17 23.406 10.5 1 48.34 6 CYS B CA 1
ATOM 824 C C . CYS B 1 6 ? 0.75 22.281 11.453 1 48.34 6 CYS B C 1
ATOM 826 O O . CYS B 1 6 ? 0.989 21.109 11.18 1 48.34 6 CYS B O 1
ATOM 828 N N . HIS B 1 7 ? 1.217 22.531 12.727 1 47.91 7 HIS B N 1
ATOM 829 C CA . HIS B 1 7 ? 0.906 21.641 13.844 1 47.91 7 HIS B CA 1
ATOM 830 C C . HIS B 1 7 ? -0.496 21.062 13.703 1 47.91 7 HIS B C 1
ATOM 832 O O . HIS B 1 7 ? -0.829 20.078 14.367 1 47.91 7 HIS B O 1
ATOM 838 N N . THR B 1 8 ? -1.483 21.969 13.117 1 53.03 8 THR B N 1
ATOM 839 C CA . THR B 1 8 ? -2.828 21.422 13.273 1 53.03 8 THR B CA 1
ATOM 840 C C . THR B 1 8 ? -3.072 20.281 12.289 1 53.03 8 THR B C 1
ATOM 842 O O . THR B 1 8 ? -2.807 20.422 11.094 1 53.03 8 THR B O 1
ATOM 845 N N . HIS B 1 9 ? -2.793 19.078 12.836 1 62.97 9 HIS B N 1
ATOM 846 C CA . HIS B 1 9 ? -3.115 17.844 12.125 1 62.97 9 HIS B CA 1
ATOM 847 C C . HIS B 1 9 ? -4.555 17.859 11.625 1 62.97 9 HIS B C 1
ATOM 849 O O . HIS B 1 9 ? -5.496 17.844 12.422 1 62.97 9 HIS B O 1
ATOM 855 N N . GLY B 1 10 ? -4.785 18.391 10.344 1 63.72 10 GLY B N 1
ATOM 856 C CA . GLY B 1 10 ? -6.105 18.531 9.75 1 63.72 10 GLY B CA 1
ATOM 857 C C . GLY B 1 10 ? -6.941 17.266 9.867 1 63.72 10 GLY B C 1
ATOM 858 O O . GLY B 1 10 ? -8.156 17.297 9.664 1 63.72 10 GLY B O 1
ATOM 859 N N . TYR B 1 11 ? -6.297 16.203 10.367 1 75.44 11 TYR B N 1
ATOM 860 C CA . TYR B 1 11 ? -7.059 14.961 10.344 1 75.44 11 TYR B CA 1
ATOM 861 C C . TYR B 1 11 ? -7.469 14.555 11.758 1 75.44 11 TYR B C 1
ATOM 863 O O . TYR B 1 11 ? -8.023 13.477 11.961 1 75.44 11 TYR B O 1
ATOM 871 N N . ILE B 1 12 ? -7.355 15.445 12.75 1 74.06 12 ILE B N 1
ATOM 872 C CA . ILE B 1 12 ? -7.543 15.078 14.148 1 74.06 12 ILE B CA 1
ATOM 873 C C . ILE B 1 12 ? -9.008 14.719 14.398 1 74.06 12 ILE B C 1
ATOM 875 O O . ILE B 1 12 ? -9.305 13.82 15.188 1 74.06 12 ILE B O 1
ATOM 879 N N . GLU B 1 13 ? -9.859 15.367 13.703 1 78.75 13 GLU B N 1
ATOM 880 C CA . GLU B 1 13 ? -11.281 15.094 13.914 1 78.75 13 GLU B CA 1
ATOM 881 C C . GLU B 1 13 ? -11.664 13.719 13.375 1 78.75 13 GLU B C 1
ATOM 883 O O . GLU B 1 13 ? -12.641 13.117 13.828 1 78.75 13 GLU B O 1
ATOM 888 N N . GLU B 1 14 ? -10.898 13.203 12.484 1 86.25 14 GLU B N 1
ATOM 889 C CA . GLU B 1 14 ? -11.18 11.906 11.875 1 86.25 14 GLU B CA 1
ATOM 890 C C . GLU B 1 14 ? -10.117 10.883 12.242 1 86.25 14 GLU B C 1
ATOM 892 O O . GLU B 1 14 ? -9.977 9.859 11.562 1 86.25 14 GLU B O 1
ATOM 897 N N . LYS B 1 15 ? -9.438 11.211 13.273 1 91.38 15 LYS B N 1
ATOM 898 C CA . LYS B 1 15 ? -8.312 10.375 13.695 1 91.38 15 LYS B CA 1
ATOM 899 C C . LYS B 1 15 ? -8.742 8.93 13.914 1 91.38 15 LYS B C 1
ATOM 901 O O . LYS B 1 15 ? -8.086 8 13.438 1 91.38 15 LYS B O 1
ATOM 906 N N . GLN B 1 16 ? -9.836 8.75 14.664 1 93.69 16 GLN B N 1
ATOM 907 C CA . GLN B 1 16 ? -10.305 7.406 14.984 1 93.69 16 GLN B CA 1
ATOM 908 C C . GLN B 1 16 ? -10.664 6.633 13.719 1 93.69 16 GLN B C 1
ATOM 910 O O . GLN B 1 16 ? -10.469 5.418 13.656 1 93.69 16 GLN B O 1
ATOM 915 N N . ARG B 1 17 ? -11.18 7.301 12.75 1 93.31 17 ARG B N 1
ATOM 916 C CA . ARG B 1 17 ? -11.531 6.668 11.484 1 93.31 17 ARG B CA 1
ATOM 917 C C . ARG B 1 17 ? -10.289 6.164 10.758 1 93.31 17 ARG B C 1
ATOM 919 O O . ARG B 1 17 ? -10.281 5.047 10.227 1 93.31 17 ARG B O 1
ATOM 926 N N . TYR B 1 18 ? -9.227 6.941 10.734 1 94.94 18 TYR B N 1
ATOM 927 C CA . TYR B 1 18 ? -7.98 6.539 10.094 1 94.94 18 TYR B CA 1
ATOM 928 C C . TYR B 1 18 ? -7.348 5.359 10.828 1 94.94 18 TYR B C 1
ATOM 930 O O . TYR B 1 18 ? -6.832 4.434 10.195 1 94.94 18 TYR B O 1
ATOM 938 N N . LEU B 1 19 ? -7.457 5.406 12.164 1 96.75 19 LEU B N 1
ATOM 939 C CA . LEU B 1 19 ? -6.887 4.32 12.953 1 96.75 19 LEU B CA 1
ATOM 940 C C . LEU B 1 19 ? -7.621 3.012 12.688 1 96.75 19 LEU B C 1
ATOM 942 O O . LEU B 1 19 ? -6.996 1.955 12.586 1 96.75 19 LEU B O 1
ATOM 946 N N . ALA B 1 20 ? -8.891 3.1 12.531 1 96.38 20 ALA B N 1
ATOM 947 C CA . ALA B 1 20 ? -9.68 1.908 12.234 1 96.38 20 ALA B CA 1
ATOM 948 C C . ALA B 1 20 ? -9.336 1.35 10.859 1 96.38 20 ALA B C 1
ATOM 950 O O . ALA B 1 20 ? -9.211 0.134 10.688 1 96.38 20 ALA B O 1
ATOM 951 N N . ARG B 1 21 ? -9.195 2.201 9.891 1 95.56 21 ARG B N 1
ATOM 952 C CA . ARG B 1 21 ? -8.82 1.778 8.547 1 95.56 21 ARG B CA 1
ATOM 953 C C . ARG B 1 21 ? -7.438 1.13 8.547 1 95.56 21 ARG B C 1
ATOM 955 O O . ARG B 1 21 ? -7.23 0.102 7.898 1 95.56 21 ARG B O 1
ATOM 962 N N . LEU B 1 22 ? -6.508 1.697 9.281 1 97 22 LEU B N 1
ATOM 963 C CA . LEU B 1 22 ? -5.148 1.171 9.336 1 97 22 LEU B CA 1
ATOM 964 C C . LEU B 1 22 ? -5.117 -0.19 10.023 1 97 22 LEU B C 1
ATOM 966 O O . LEU B 1 22 ? -4.324 -1.058 9.656 1 97 22 LEU B O 1
ATOM 970 N N . LYS B 1 23 ? -5.961 -0.359 11.055 1 96.94 23 LYS B N 1
ATOM 971 C CA . LYS B 1 23 ? -6.062 -1.663 11.703 1 96.94 23 LYS B CA 1
ATOM 972 C C . LYS B 1 23 ? -6.492 -2.738 10.703 1 96.94 23 LYS B C 1
ATOM 974 O O . LYS B 1 23 ? -5.949 -3.844 10.703 1 96.94 23 LYS B O 1
ATOM 979 N N . ARG B 1 24 ? -7.391 -2.414 9.875 1 96.94 24 ARG B N 1
ATOM 980 C CA . ARG B 1 24 ? -7.836 -3.348 8.844 1 96.94 24 ARG B CA 1
ATOM 981 C C . ARG B 1 24 ? -6.719 -3.639 7.848 1 96.94 24 ARG B C 1
ATOM 983 O O . ARG B 1 24 ? -6.5 -4.793 7.469 1 96.94 24 ARG B O 1
ATOM 990 N N . ILE B 1 25 ? -6.02 -2.629 7.414 1 97.56 25 ILE B N 1
ATOM 991 C CA . ILE B 1 25 ? -4.926 -2.766 6.461 1 97.56 25 ILE B CA 1
ATOM 992 C C . ILE B 1 25 ? -3.836 -3.656 7.051 1 97.56 25 ILE B C 1
ATOM 994 O O . ILE B 1 25 ? -3.285 -4.516 6.359 1 97.56 25 ILE B O 1
ATOM 998 N N . GLU B 1 26 ? -3.535 -3.461 8.32 1 96.88 26 GLU B N 1
ATOM 999 C CA . GLU B 1 26 ? -2.568 -4.309 9.008 1 96.88 26 GLU B CA 1
ATOM 1000 C C . GLU B 1 26 ? -2.988 -5.777 8.961 1 96.88 26 GLU B C 1
ATOM 1002 O O . GLU B 1 26 ? -2.166 -6.656 8.703 1 96.88 26 GLU B O 1
ATOM 1007 N N . GLY B 1 27 ? -4.234 -6.016 9.203 1 96.25 27 GLY B N 1
ATOM 1008 C CA . GLY B 1 27 ? -4.754 -7.371 9.125 1 96.25 27 GLY B CA 1
ATOM 1009 C C . GLY B 1 27 ? -4.625 -7.98 7.742 1 96.25 27 GLY B C 1
ATOM 1010 O O . GLY B 1 27 ? -4.246 -9.148 7.602 1 96.25 27 GLY B O 1
ATOM 1011 N N . GLN B 1 28 ? -4.926 -7.152 6.742 1 97.19 28 GLN B N 1
ATOM 1012 C CA . GLN B 1 28 ? -4.805 -7.621 5.367 1 97.19 28 GLN B CA 1
ATOM 1013 C C . GLN B 1 28 ? -3.35 -7.922 5.016 1 97.19 28 GLN B C 1
ATOM 1015 O O . GLN B 1 28 ? -3.064 -8.898 4.316 1 97.19 28 GLN B O 1
ATOM 1020 N N . THR B 1 29 ? -2.455 -7.102 5.48 1 97.12 29 THR B N 1
ATOM 1021 C CA . THR B 1 29 ? -1.037 -7.312 5.215 1 97.12 29 THR B CA 1
ATOM 1022 C C . THR B 1 29 ? -0.56 -8.617 5.848 1 97.12 29 THR B C 1
ATOM 1024 O O . THR B 1 29 ? 0.169 -9.391 5.223 1 97.12 29 THR B O 1
ATOM 1027 N N . ARG B 1 30 ? -0.983 -8.875 7.074 1 96.38 30 ARG B N 1
ATOM 1028 C CA . ARG B 1 30 ? -0.68 -10.148 7.707 1 96.38 30 ARG B CA 1
ATOM 1029 C C . ARG B 1 30 ? -1.27 -11.312 6.914 1 96.38 30 ARG B C 1
ATOM 1031 O O . ARG B 1 30 ? -0.663 -12.383 6.828 1 96.38 30 ARG B O 1
ATOM 1038 N N . GLY B 1 31 ? -2.441 -11.047 6.402 1 97 31 GLY B N 1
ATOM 1039 C CA . GLY B 1 31 ? -3.061 -12.047 5.551 1 97 31 GLY B CA 1
ATOM 1040 C C . GLY B 1 31 ? -2.213 -12.414 4.348 1 97 31 GLY B C 1
ATOM 1041 O O . GLY B 1 31 ? -2.096 -13.594 4 1 97 31 GLY B O 1
ATOM 1042 N N . ILE B 1 32 ? -1.615 -11.453 3.76 1 97.12 32 ILE B N 1
ATOM 1043 C CA . ILE B 1 32 ? -0.735 -11.695 2.623 1 97.12 32 ILE B CA 1
ATOM 1044 C C . ILE B 1 32 ? 0.454 -12.547 3.062 1 97.12 32 ILE B C 1
ATOM 1046 O O . ILE B 1 32 ? 0.832 -13.5 2.375 1 97.12 32 ILE B O 1
ATOM 1050 N N . HIS B 1 33 ? 1.056 -12.164 4.184 1 96.62 33 HIS B N 1
ATOM 1051 C CA . HIS B 1 33 ? 2.16 -12.922 4.758 1 96.62 33 HIS B CA 1
ATOM 1052 C C . HIS B 1 33 ? 1.785 -14.391 4.93 1 96.62 33 HIS B C 1
ATOM 1054 O O . HIS B 1 33 ? 2.533 -15.281 4.52 1 96.62 33 HIS B O 1
ATOM 1060 N N . ARG B 1 34 ? 0.663 -14.68 5.473 1 96.69 34 ARG B N 1
ATOM 1061 C CA . ARG B 1 34 ? 0.181 -16.047 5.688 1 96.69 34 ARG B CA 1
ATOM 1062 C C . ARG B 1 34 ? -0.012 -16.766 4.363 1 96.69 34 ARG B C 1
ATOM 1064 O O . ARG B 1 34 ? 0.324 -17.953 4.246 1 96.69 34 ARG B O 1
ATOM 1071 N N . MET B 1 35 ? -0.567 -16.094 3.402 1 95.44 35 MET B N 1
ATOM 1072 C CA . MET B 1 35 ? -0.812 -16.688 2.096 1 95.44 35 MET B CA 1
ATOM 1073 C C . MET B 1 35 ? 0.492 -17.172 1.466 1 95.44 35 MET B C 1
ATOM 1075 O O . MET B 1 35 ? 0.55 -18.266 0.906 1 95.44 35 MET B O 1
ATOM 1079 N N . ILE B 1 36 ? 1.487 -16.391 1.561 1 93.88 36 ILE B N 1
ATOM 1080 C CA . ILE B 1 36 ? 2.785 -16.766 1.009 1 93.88 36 ILE B CA 1
ATOM 1081 C C . ILE B 1 36 ? 3.365 -17.922 1.805 1 93.88 36 ILE B C 1
ATOM 1083 O O . ILE B 1 36 ? 3.873 -18.891 1.225 1 93.88 36 ILE B O 1
ATOM 1087 N N . ASP B 1 37 ? 3.271 -17.828 3.115 1 94.06 37 ASP B N 1
ATOM 1088 C CA . ASP B 1 37 ? 3.773 -18.891 3.992 1 94.06 37 ASP B CA 1
ATOM 1089 C C . ASP B 1 37 ? 3.098 -20.219 3.688 1 94.06 37 ASP B C 1
ATOM 1091 O O . ASP B 1 37 ? 3.746 -21.266 3.711 1 94.06 37 ASP B O 1
ATOM 1095 N N . GLU B 1 38 ? 1.869 -20.203 3.307 1 94.38 38 GLU B N 1
ATOM 1096 C CA . GLU B 1 38 ? 1.066 -21.391 3.021 1 94.38 38 GLU B CA 1
ATOM 1097 C C . GLU B 1 38 ? 1.105 -21.734 1.536 1 94.38 38 GLU B C 1
ATOM 1099 O O . GLU B 1 38 ? 0.368 -22.609 1.079 1 94.38 38 GLU B O 1
ATOM 1104 N N . GLU B 1 39 ? 1.894 -20.953 0.82 1 90.38 39 GLU B N 1
ATOM 1105 C CA . GLU B 1 39 ? 2.16 -21.219 -0.592 1 90.38 39 GLU B CA 1
ATOM 1106 C C . GLU B 1 39 ? 0.875 -21.172 -1.413 1 90.38 39 GLU B C 1
ATOM 1108 O O . GLU B 1 39 ? 0.624 -22.078 -2.223 1 90.38 39 GLU B O 1
ATOM 1113 N N . GLN B 1 40 ? 0.064 -20.172 -1.113 1 91.5 40 GLN B N 1
ATOM 1114 C CA . GLN B 1 40 ? -1.185 -19.984 -1.846 1 91.5 40 GLN B CA 1
ATOM 1115 C C . GLN B 1 40 ? -0.919 -19.562 -3.285 1 91.5 40 GLN B C 1
ATOM 1117 O O . GLN B 1 40 ? 0.216 -19.234 -3.645 1 91.5 40 GLN B O 1
AT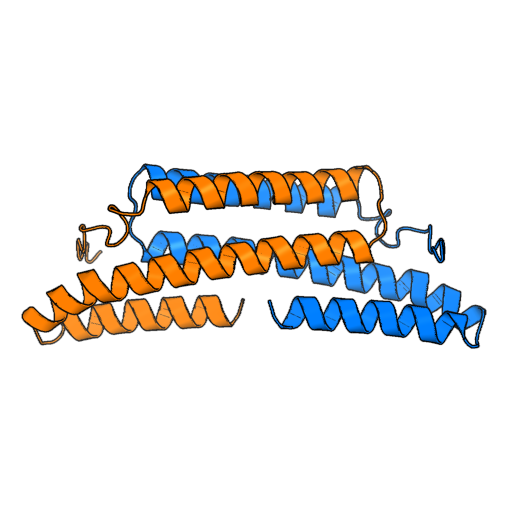OM 1122 N N . TYR B 1 41 ? -1.959 -19.641 -4.09 1 85.19 41 TYR B N 1
ATOM 1123 C CA . TYR B 1 41 ? -1.885 -19.312 -5.508 1 85.19 41 TYR B CA 1
ATOM 1124 C C . TYR B 1 41 ? -1.498 -17.844 -5.703 1 85.19 41 TYR B C 1
ATOM 1126 O O . TYR B 1 41 ? -2.039 -16.969 -5.039 1 85.19 41 TYR B O 1
ATOM 1134 N N . CYS B 1 42 ? -0.55 -17.609 -6.609 1 86.12 42 CYS B N 1
ATOM 1135 C CA . CYS B 1 42 ? 0.063 -16.297 -6.809 1 86.12 42 CYS B CA 1
ATOM 1136 C C . CYS B 1 42 ? -0.989 -15.25 -7.137 1 86.12 42 CYS B C 1
ATOM 1138 O O . CYS B 1 42 ? -0.931 -14.125 -6.633 1 86.12 42 CYS B O 1
ATOM 1140 N N . ILE B 1 43 ? -1.988 -15.586 -7.98 1 83.62 43 ILE B N 1
ATOM 1141 C CA . ILE B 1 43 ? -2.971 -14.609 -8.43 1 83.62 43 ILE B CA 1
ATOM 1142 C C . ILE B 1 43 ? -3.816 -14.148 -7.246 1 83.62 43 ILE B C 1
ATOM 1144 O O . ILE B 1 43 ? -4.199 -12.977 -7.164 1 83.62 43 ILE B O 1
ATOM 1148 N N . ASP B 1 44 ? -4.125 -15.062 -6.375 1 88.5 44 ASP B N 1
ATOM 1149 C CA . ASP B 1 44 ? -4.859 -14.695 -5.168 1 88.5 44 ASP B CA 1
ATOM 1150 C C . ASP B 1 44 ? -4.051 -13.734 -4.301 1 88.5 44 ASP B C 1
ATOM 1152 O O . ASP B 1 44 ? -4.598 -12.789 -3.732 1 88.5 44 ASP B O 1
ATOM 1156 N N . ILE B 1 45 ? -2.807 -13.984 -4.195 1 93.19 45 ILE B N 1
ATOM 1157 C CA . ILE B 1 45 ? -1.913 -13.125 -3.42 1 93.19 45 ILE B CA 1
ATOM 1158 C C . ILE B 1 45 ? -1.858 -11.734 -4.047 1 93.19 45 ILE B C 1
ATOM 1160 O O . ILE B 1 45 ? -1.963 -10.727 -3.348 1 93.19 45 ILE B O 1
ATOM 1164 N N . LEU B 1 46 ? -1.8 -11.68 -5.355 1 90.75 46 LEU B N 1
ATOM 1165 C CA . LEU B 1 46 ? -1.758 -10.414 -6.078 1 90.75 46 LEU B CA 1
ATOM 1166 C C . LEU B 1 46 ? -3.045 -9.625 -5.867 1 90.75 46 LEU B C 1
ATOM 1168 O O . LEU B 1 46 ? -3.008 -8.398 -5.715 1 90.75 46 LEU B O 1
ATOM 1172 N N . THR B 1 47 ? -4.125 -10.273 -5.844 1 90.94 47 THR B N 1
ATOM 1173 C CA . THR B 1 47 ? -5.406 -9.625 -5.605 1 90.94 47 THR B CA 1
ATOM 1174 C C . THR B 1 47 ? -5.438 -8.984 -4.219 1 90.94 47 THR B C 1
ATOM 1176 O O . THR B 1 47 ? -5.891 -7.844 -4.062 1 90.94 47 THR B O 1
ATOM 1179 N N . GLN B 1 48 ? -4.922 -9.734 -3.238 1 94.12 48 GLN B N 1
ATOM 1180 C CA . GLN B 1 48 ? -4.887 -9.211 -1.878 1 94.12 48 GLN B CA 1
ATOM 1181 C C . GLN B 1 48 ? -3.936 -8.023 -1.771 1 94.12 48 GLN B C 1
ATOM 1183 O O . GLN B 1 48 ? -4.219 -7.055 -1.059 1 94.12 48 GLN B O 1
ATOM 1188 N N . ILE B 1 49 ? -2.807 -8.078 -2.457 1 95.5 49 ILE B N 1
ATOM 1189 C CA . ILE B 1 49 ? -1.873 -6.957 -2.473 1 95.5 49 ILE B CA 1
ATOM 1190 C C . ILE B 1 49 ? -2.555 -5.727 -3.064 1 95.5 49 ILE B C 1
ATOM 1192 O O . ILE B 1 49 ? -2.424 -4.621 -2.531 1 95.5 49 ILE B O 1
ATOM 1196 N N . SER B 1 50 ? -3.252 -5.871 -4.152 1 93.38 50 SER B N 1
ATOM 1197 C CA . SER B 1 50 ? -3.967 -4.77 -4.785 1 93.38 50 SER B CA 1
ATOM 1198 C C . SER B 1 50 ? -4.973 -4.137 -3.826 1 93.38 50 SER B C 1
ATOM 1200 O O . SER B 1 50 ? -5.133 -2.916 -3.801 1 93.38 50 SER B O 1
ATOM 1202 N N . ALA B 1 51 ? -5.652 -4.965 -3.039 1 94.38 51 ALA B N 1
ATOM 1203 C CA . ALA B 1 51 ? -6.625 -4.477 -2.064 1 94.38 51 ALA B CA 1
AT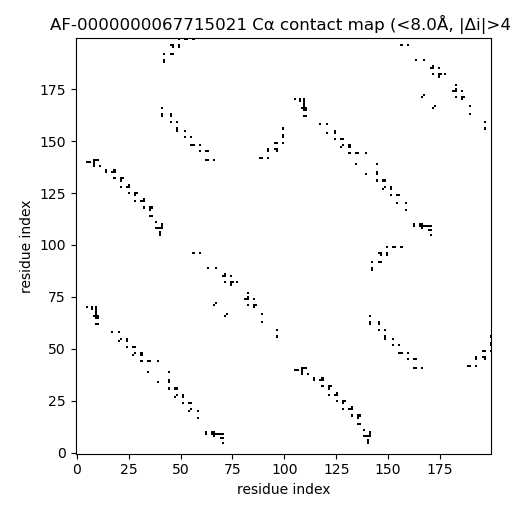OM 1204 C C . ALA B 1 51 ? -5.953 -3.613 -1.003 1 94.38 51 ALA B C 1
ATOM 1206 O O . ALA B 1 51 ? -6.473 -2.559 -0.629 1 94.38 51 ALA B O 1
ATOM 1207 N N . VAL B 1 52 ? -4.812 -4.047 -0.528 1 96.19 52 VAL B N 1
ATOM 1208 C CA . VAL B 1 52 ? -4.082 -3.287 0.479 1 96.19 52 VAL B CA 1
ATOM 1209 C C . VAL B 1 52 ? -3.609 -1.962 -0.114 1 96.19 52 VAL B C 1
ATOM 1211 O O . VAL B 1 52 ? -3.748 -0.909 0.513 1 96.19 52 VAL B O 1
ATOM 1214 N N . ASN B 1 53 ? -3.062 -1.992 -1.296 1 94.44 53 ASN B N 1
ATOM 1215 C CA . ASN B 1 53 ? -2.598 -0.781 -1.963 1 94.44 53 ASN B CA 1
ATOM 1216 C C . ASN B 1 53 ? -3.73 0.222 -2.156 1 94.44 53 ASN B C 1
ATOM 1218 O O . ASN B 1 53 ? -3.559 1.416 -1.907 1 94.44 53 ASN B O 1
ATOM 1222 N N . SER B 1 54 ? -4.863 -0.267 -2.588 1 93.81 54 SER B N 1
ATOM 1223 C CA . SER B 1 54 ? -6.031 0.59 -2.779 1 93.81 54 SER B CA 1
ATOM 1224 C C . SER B 1 54 ? -6.484 1.207 -1.462 1 93.81 54 SER B C 1
ATOM 1226 O O . SER B 1 54 ? -6.816 2.393 -1.407 1 93.81 54 SER B O 1
ATOM 1228 N N . ALA B 1 55 ? -6.535 0.384 -0.447 1 94.81 55 ALA B N 1
ATOM 1229 C CA . ALA B 1 55 ? -6.941 0.866 0.87 1 94.81 55 ALA B CA 1
ATOM 1230 C C . ALA B 1 55 ? -5.984 1.939 1.381 1 94.81 55 ALA B C 1
ATOM 1232 O O . ALA B 1 55 ? -6.418 2.955 1.932 1 94.81 55 ALA B O 1
ATOM 1233 N N . LEU B 1 56 ? -4.691 1.723 1.21 1 95.44 56 LEU B N 1
ATOM 1234 C CA . LEU B 1 56 ? -3.688 2.699 1.617 1 95.44 56 LEU B CA 1
ATOM 1235 C C . LEU B 1 56 ? -3.832 3.992 0.82 1 95.44 56 LEU B C 1
ATOM 1237 O O . LEU B 1 56 ? -3.684 5.086 1.37 1 95.44 56 LEU B O 1
ATOM 1241 N N . LYS B 1 57 ? -4.121 3.926 -0.451 1 92.31 57 LYS B N 1
ATOM 1242 C CA . LYS B 1 57 ? -4.344 5.098 -1.291 1 92.31 57 LYS B CA 1
ATOM 1243 C C . LYS B 1 57 ? -5.535 5.914 -0.794 1 92.31 57 LYS B C 1
ATOM 1245 O O . LYS B 1 57 ? -5.488 7.145 -0.778 1 92.31 57 LYS B O 1
ATOM 1250 N N . ASN B 1 58 ? -6.531 5.195 -0.408 1 92.75 58 ASN B N 1
ATOM 1251 C CA . ASN B 1 58 ? -7.707 5.871 0.131 1 92.75 58 ASN B CA 1
ATOM 1252 C C . ASN B 1 58 ? -7.375 6.641 1.405 1 92.75 58 ASN B C 1
ATOM 1254 O O . ASN B 1 58 ? -7.844 7.766 1.597 1 92.75 58 ASN B O 1
ATOM 1258 N N . VAL B 1 59 ? -6.637 6.062 2.305 1 93.5 59 VAL B N 1
ATOM 1259 C CA . VAL B 1 59 ? -6.18 6.746 3.512 1 93.5 59 VAL B CA 1
ATOM 1260 C C . VAL B 1 59 ? -5.359 7.977 3.133 1 93.5 59 VAL B C 1
ATOM 1262 O O . VAL B 1 59 ? -5.57 9.062 3.678 1 93.5 59 VAL B O 1
ATOM 1265 N N . ALA B 1 60 ? -4.457 7.793 2.16 1 92.38 60 ALA B N 1
ATOM 1266 C CA . ALA B 1 60 ? -3.594 8.883 1.706 1 92.38 60 ALA B CA 1
ATOM 1267 C C . ALA B 1 60 ? -4.422 10.047 1.165 1 92.38 60 ALA B C 1
ATOM 1269 O O . ALA B 1 60 ? -4.168 11.203 1.5 1 92.38 60 ALA B O 1
ATOM 1270 N N . PHE B 1 61 ? -5.375 9.75 0.39 1 89.19 61 PHE B N 1
ATOM 1271 C CA . PHE B 1 61 ? -6.234 10.781 -0.182 1 89.19 61 PHE B CA 1
ATOM 1272 C C . PHE B 1 61 ? -7.012 11.5 0.911 1 89.19 61 PHE B C 1
ATOM 1274 O O . PHE B 1 61 ? -7.172 12.727 0.861 1 89.19 61 PHE B O 1
ATOM 1281 N N . GLY B 1 62 ? -7.539 10.773 1.862 1 89.12 62 GLY B N 1
ATOM 1282 C CA . GLY B 1 62 ? -8.219 11.391 2.992 1 89.12 62 GLY B CA 1
ATOM 1283 C C . GLY B 1 62 ? -7.328 12.344 3.77 1 89.12 62 GLY B C 1
ATOM 1284 O O . GLY B 1 62 ? -7.738 13.461 4.09 1 89.12 62 GLY B O 1
ATOM 1285 N N . LEU B 1 63 ? -6.113 11.906 4.055 1 88.88 63 LEU B N 1
ATOM 1286 C CA . LEU B 1 63 ? -5.148 12.727 4.781 1 88.88 63 LEU B CA 1
ATOM 1287 C C . LEU B 1 63 ? -4.789 13.977 3.982 1 88.88 63 LEU B C 1
ATOM 1289 O O . LEU B 1 63 ? -4.68 15.07 4.547 1 88.88 63 LEU B O 1
ATOM 1293 N N . LEU B 1 64 ? -4.605 13.797 2.719 1 86.31 64 LEU B N 1
ATOM 1294 C CA . LEU B 1 64 ? -4.273 14.914 1.841 1 86.31 64 LEU B CA 1
ATOM 1295 C C . LEU B 1 64 ? -5.398 15.938 1.82 1 86.31 64 LEU B C 1
ATOM 1297 O O . LEU B 1 64 ? -5.145 17.141 1.918 1 86.31 64 LEU B O 1
ATOM 1301 N N . ASP B 1 65 ? -6.594 15.453 1.709 1 83.75 65 ASP B N 1
ATOM 1302 C CA . ASP B 1 65 ? -7.762 16.328 1.718 1 83.75 65 ASP B CA 1
ATOM 1303 C C . ASP B 1 65 ? -7.852 17.109 3.021 1 83.75 65 ASP B C 1
ATOM 1305 O O . ASP B 1 65 ? -8.086 18.328 3.008 1 83.75 65 ASP B O 1
ATOM 1309 N N . ASP B 1 66 ? -7.648 16.484 4.121 1 83.44 66 ASP B N 1
ATOM 1310 C CA . ASP B 1 66 ? -7.676 17.125 5.43 1 83.44 66 ASP B CA 1
ATOM 1311 C C . ASP B 1 66 ? -6.562 18.156 5.551 1 83.44 66 ASP B C 1
ATOM 1313 O O . ASP B 1 66 ? -6.773 19.25 6.105 1 83.44 66 ASP B O 1
ATOM 1317 N N . HIS B 1 67 ? -5.387 17.844 5.055 1 79.5 67 HIS B N 1
ATOM 1318 C CA 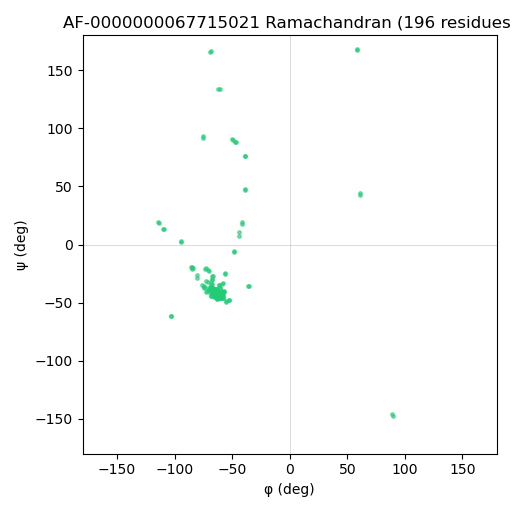. HIS B 1 67 ? -4.25 18.75 5.043 1 79.5 67 HIS B CA 1
ATOM 1319 C C . HIS B 1 67 ? -4.555 20 4.223 1 79.5 67 HIS B C 1
ATOM 1321 O O . HIS B 1 67 ? -4.281 21.125 4.66 1 79.5 67 HIS B O 1
ATOM 1327 N N . LEU B 1 68 ? -5.117 19.812 3.111 1 79.25 68 LEU B N 1
ATOM 1328 C CA . LEU B 1 68 ? -5.441 20.922 2.217 1 79.25 68 LEU B CA 1
ATOM 1329 C C . LEU B 1 68 ? -6.516 21.812 2.824 1 79.25 68 LEU B C 1
ATOM 1331 O O . LEU B 1 68 ? -6.438 23.047 2.721 1 79.25 68 LEU B O 1
ATOM 1335 N N . ALA B 1 69 ? -7.438 21.281 3.426 1 77.94 69 ALA B N 1
ATOM 1336 C CA . ALA B 1 69 ? -8.539 22.031 4.023 1 77.94 69 ALA B CA 1
ATOM 1337 C C . ALA B 1 69 ? -8.055 22.875 5.203 1 77.94 69 ALA B C 1
ATOM 1339 O O . ALA B 1 69 ? -8.578 23.953 5.457 1 77.94 69 ALA B O 1
ATOM 1340 N N . HIS B 1 70 ? -7.039 22.438 5.918 1 76.19 70 HIS B N 1
ATOM 1341 C CA . HIS B 1 70 ? -6.617 23.141 7.129 1 76.19 70 HIS B CA 1
ATOM 1342 C C . HIS B 1 70 ? -5.363 23.969 6.883 1 76.19 70 HIS B C 1
ATOM 1344 O O . HIS B 1 70 ? -5.34 25.156 7.16 1 76.19 70 HIS B O 1
ATOM 1350 N N . CYS B 1 71 ? -4.324 23.234 6.512 1 70.75 71 CYS B N 1
ATOM 1351 C CA . CYS B 1 71 ? -3.021 23.875 6.422 1 70.75 71 CYS B CA 1
ATOM 1352 C C . CYS B 1 71 ? -2.984 24.859 5.258 1 70.75 71 CYS B C 1
ATOM 1354 O O . CYS B 1 71 ? -2.455 25.969 5.395 1 70.75 71 CYS B O 1
ATOM 1356 N N . VAL B 1 72 ? -3.555 24.484 4.141 1 69.25 72 VAL B N 1
ATOM 1357 C CA . VAL B 1 72 ? -3.533 25.359 2.971 1 69.25 72 VAL B CA 1
ATOM 1358 C C . VAL B 1 72 ? -4.488 26.531 3.184 1 69.25 72 VAL B C 1
ATOM 1360 O O . VAL B 1 72 ? -4.16 27.672 2.85 1 69.25 72 VAL B O 1
ATOM 1363 N N . LYS B 1 73 ? -5.504 26.266 3.904 1 72 73 LYS B N 1
ATOM 1364 C CA . LYS B 1 73 ? -6.453 27.344 4.191 1 72 73 LYS B CA 1
ATOM 1365 C C . LYS B 1 73 ? -5.855 28.359 5.156 1 72 73 LYS B C 1
ATOM 1367 O O . LYS B 1 73 ? -6.02 29.562 4.973 1 72 73 LYS B O 1
ATOM 1372 N N . GLU B 1 74 ? -5.125 27.875 6.07 1 72.12 74 GLU B N 1
ATOM 1373 C CA . GLU B 1 74 ? -4.492 28.766 7.039 1 72.12 74 GLU B CA 1
ATOM 1374 C C . GLU B 1 74 ? -3.367 29.562 6.398 1 72.12 74 GLU B C 1
ATOM 1376 O O . GLU B 1 74 ? -3.201 30.75 6.688 1 72.12 74 GLU B O 1
ATOM 1381 N N . ALA B 1 75 ? -2.574 28.906 5.516 1 69.38 75 ALA B N 1
ATOM 1382 C CA . ALA B 1 75 ? -1.476 29.578 4.828 1 69.38 75 ALA B CA 1
ATOM 1383 C C . ALA B 1 75 ? -2.002 30.609 3.834 1 69.38 75 ALA B C 1
ATOM 1385 O O . ALA B 1 75 ? -1.355 31.641 3.592 1 69.38 75 ALA B O 1
ATOM 1386 N N . ALA B 1 76 ? -3.105 30.266 3.242 1 69.06 76 ALA B N 1
ATOM 1387 C CA . ALA B 1 76 ? -3.725 31.203 2.297 1 69.06 76 ALA B CA 1
ATOM 1388 C C . ALA B 1 76 ? -4.004 32.531 2.953 1 69.06 76 ALA B C 1
ATOM 1390 O O . ALA B 1 76 ? -3.916 33.594 2.303 1 69.06 76 ALA B O 1
ATOM 1391 N N . ASP B 1 77 ? -4.137 32.406 4.293 1 71.81 77 ASP B N 1
ATOM 1392 C CA . ASP B 1 77 ? -4.402 33.656 5.031 1 71.81 77 ASP B CA 1
ATOM 1393 C C . ASP B 1 77 ? -3.117 34.438 5.25 1 71.81 77 ASP B C 1
ATOM 1395 O O . ASP B 1 77 ? -3.156 35.656 5.395 1 71.81 77 ASP B O 1
ATOM 1399 N N . LEU B 1 78 ? -2.021 33.719 5.273 1 68.75 78 LEU B N 1
ATOM 1400 C CA . LEU B 1 78 ? -0.755 34.375 5.547 1 68.75 78 LEU B CA 1
ATOM 1401 C C . LEU B 1 78 ? -0.143 34.938 4.266 1 68.75 78 LEU B C 1
ATOM 1403 O O . LEU B 1 78 ? 0.585 35.938 4.297 1 68.75 78 LEU B O 1
ATOM 1407 N N . GLY B 1 79 ? -0.548 34.469 3.145 1 67.94 79 GLY B N 1
ATOM 1408 C CA . GLY B 1 79 ? -0.03 34.906 1.862 1 67.94 79 GLY B CA 1
ATOM 1409 C C . GLY B 1 79 ? 1.469 34.719 1.724 1 67.94 79 GLY B C 1
ATOM 1410 O O . GLY B 1 79 ? 2.115 34.156 2.615 1 67.94 79 GLY B O 1
ATOM 1411 N N . GLY B 1 80 ? 2.053 34.844 0.551 1 77.75 80 GLY B N 1
ATOM 1412 C CA . GLY B 1 80 ? 3.471 35.031 0.292 1 77.75 80 GLY B CA 1
ATOM 1413 C C . GLY B 1 80 ? 4.23 33.719 0.145 1 77.75 80 GLY B C 1
ATOM 1414 O O . GLY B 1 80 ? 3.684 32.75 -0.339 1 77.75 80 GLY B O 1
ATOM 1415 N N . ASP B 1 81 ? 5.477 33.688 0.596 1 78.88 81 ASP B N 1
ATOM 1416 C CA . ASP B 1 81 ? 6.469 32.625 0.47 1 78.88 81 ASP B CA 1
ATOM 1417 C C . ASP B 1 81 ? 6.062 31.406 1.278 1 78.88 81 ASP B C 1
ATOM 1419 O O . ASP B 1 81 ? 6.332 30.281 0.874 1 78.88 81 ASP B O 1
ATOM 1423 N N . GLU B 1 82 ? 5.266 31.625 2.363 1 76 82 GLU B N 1
ATOM 1424 C CA . GLU B 1 82 ? 4.852 30.531 3.227 1 76 82 GLU B CA 1
ATOM 1425 C C . GLU B 1 82 ? 3.783 29.672 2.555 1 76 82 GLU B C 1
ATOM 1427 O O . GLU B 1 82 ? 3.816 28.438 2.645 1 76 82 GLU B O 1
ATOM 1432 N N . LEU B 1 83 ? 2.857 30.328 1.796 1 77.81 83 LEU B N 1
ATOM 1433 C CA . LEU B 1 83 ? 1.82 29.625 1.05 1 77.81 83 LEU B CA 1
ATOM 1434 C C . LEU B 1 83 ? 2.426 28.797 -0.078 1 77.81 83 LEU B C 1
ATOM 1436 O O . LEU B 1 83 ? 2.059 27.625 -0.27 1 77.81 83 LEU B O 1
ATOM 1440 N N . ASP B 1 84 ? 3.375 29.391 -0.713 1 80.56 84 ASP B N 1
ATOM 1441 C CA . ASP B 1 84 ? 4.031 28.688 -1.813 1 80.56 84 ASP B CA 1
ATOM 1442 C C . ASP B 1 84 ? 4.77 27.453 -1.314 1 80.56 84 ASP B C 1
ATOM 1444 O O . ASP B 1 84 ? 4.766 26.406 -1.975 1 80.56 84 ASP B O 1
ATOM 1448 N N . ALA B 1 85 ? 5.387 27.516 -0.194 1 80.5 85 ALA B N 1
ATOM 1449 C CA . ALA B 1 85 ? 6.121 26.391 0.385 1 80.5 85 ALA B CA 1
ATOM 1450 C C . ALA B 1 85 ? 5.176 25.266 0.779 1 80.5 85 ALA B C 1
ATOM 1452 O O . ALA B 1 85 ? 5.469 24.094 0.535 1 80.5 85 ALA B O 1
ATOM 1453 N N . LYS B 1 86 ? 4.086 25.609 1.311 1 76.31 86 LYS B N 1
ATOM 1454 C CA . LYS B 1 86 ? 3.113 24.594 1.729 1 76.31 86 LYS B CA 1
ATOM 1455 C C . LYS B 1 86 ? 2.465 23.922 0.521 1 76.31 86 LYS B C 1
ATOM 1457 O O . LYS B 1 86 ? 2.256 22.719 0.52 1 76.31 86 LYS B O 1
ATOM 1462 N N . LEU B 1 87 ? 2.191 24.719 -0.483 1 78.69 87 LEU B N 1
ATOM 1463 C CA . LEU B 1 87 ? 1.62 24.172 -1.713 1 78.69 87 LEU B CA 1
ATOM 1464 C C . LEU B 1 87 ? 2.602 23.234 -2.4 1 78.69 87 LEU B C 1
ATOM 1466 O O . LEU B 1 87 ? 2.201 22.203 -2.939 1 78.69 87 LEU B O 1
ATOM 1470 N N . LYS B 1 88 ? 3.809 23.562 -2.367 1 84.56 88 LYS B N 1
ATOM 1471 C CA . LYS B 1 88 ? 4.84 22.703 -2.947 1 84.56 88 LYS B CA 1
ATOM 1472 C C . LYS B 1 88 ? 4.965 21.391 -2.178 1 84.56 88 LYS B C 1
ATOM 1474 O O . LYS B 1 88 ? 5.121 20.328 -2.779 1 84.56 88 LYS B O 1
ATOM 1479 N N . GLU B 1 89 ? 4.871 21.516 -0.899 1 80.19 89 GLU B N 1
ATOM 1480 C CA . GLU B 1 89 ? 4.934 20.328 -0.055 1 80.19 89 GLU B CA 1
ATOM 1481 C C . GLU B 1 89 ? 3.809 19.344 -0.386 1 80.19 89 GLU B C 1
ATOM 1483 O O . GLU B 1 89 ? 4.035 18.141 -0.502 1 80.19 89 GLU B O 1
ATOM 1488 N N . VAL B 1 90 ? 2.654 19.891 -0.577 1 76.94 90 VAL B N 1
ATOM 1489 C CA . VAL B 1 90 ? 1.49 19.078 -0.923 1 76.94 90 VAL B CA 1
ATOM 1490 C C . VAL B 1 90 ? 1.673 18.469 -2.314 1 76.94 90 VAL B C 1
ATOM 1492 O O . VAL B 1 90 ? 1.424 17.281 -2.521 1 76.94 90 VAL B O 1
ATOM 1495 N N . SER B 1 91 ? 2.17 19.297 -3.207 1 81.56 91 SER B N 1
ATOM 1496 C CA . SER B 1 91 ? 2.383 18.844 -4.578 1 81.56 91 SER B CA 1
ATOM 1497 C C . SER B 1 91 ? 3.408 17.719 -4.633 1 81.56 91 SER B C 1
ATOM 1499 O O . SER B 1 91 ? 3.223 16.734 -5.359 1 81.56 91 SER B O 1
ATOM 1501 N N . ASP B 1 92 ? 4.426 17.812 -3.875 1 83.62 92 ASP B N 1
ATOM 1502 C CA . ASP B 1 92 ? 5.461 16.781 -3.826 1 83.62 92 ASP B CA 1
ATOM 1503 C C . ASP B 1 92 ? 4.91 15.477 -3.256 1 83.62 92 ASP B C 1
ATOM 1505 O O . ASP B 1 92 ? 5.238 14.391 -3.744 1 83.62 92 ASP B O 1
ATOM 1509 N N . ALA B 1 93 ? 4.082 15.617 -2.264 1 78.94 93 ALA B N 1
ATOM 1510 C CA . ALA B 1 93 ? 3.471 14.438 -1.659 1 78.94 93 ALA B CA 1
ATOM 1511 C C . ALA B 1 93 ? 2.545 13.734 -2.648 1 78.94 93 ALA B C 1
ATOM 1513 O O . ALA B 1 93 ? 2.578 12.508 -2.771 1 78.94 93 ALA B O 1
ATOM 1514 N N . ILE B 1 94 ? 1.829 14.531 -3.371 1 80.31 94 ILE B N 1
ATOM 1515 C CA . ILE B 1 94 ? 0.917 13.992 -4.375 1 80.31 94 ILE B CA 1
ATOM 1516 C C . ILE B 1 94 ? 1.714 13.289 -5.473 1 80.31 94 ILE B C 1
ATOM 1518 O O . ILE B 1 94 ? 1.352 12.188 -5.898 1 80.31 94 ILE B O 1
ATOM 1522 N N . ALA B 1 95 ? 2.719 13.852 -5.828 1 80.56 95 ALA B N 1
ATOM 1523 C CA . ALA B 1 95 ? 3.564 13.273 -6.867 1 80.56 95 ALA B CA 1
ATOM 1524 C C . ALA B 1 95 ? 4.148 11.93 -6.422 1 80.56 95 ALA B C 1
ATOM 1526 O O . ALA B 1 95 ? 4.203 10.977 -7.203 1 80.56 95 ALA B O 1
ATOM 1527 N N . ARG B 1 96 ? 4.496 11.828 -5.211 1 76.81 96 ARG B N 1
ATOM 1528 C CA . ARG B 1 96 ? 5.059 10.602 -4.664 1 76.81 96 ARG B CA 1
ATOM 1529 C C . ARG B 1 96 ? 4.012 9.492 -4.613 1 76.81 96 ARG B C 1
ATOM 1531 O O . ARG B 1 96 ? 4.293 8.352 -4.973 1 76.81 96 ARG B O 1
ATOM 1538 N N . PHE B 1 97 ? 2.891 9.992 -4.32 1 74.81 97 PHE B N 1
ATOM 1539 C CA . PHE B 1 97 ? 1.791 9.047 -4.148 1 74.81 97 PHE B CA 1
ATOM 1540 C C . PHE B 1 97 ? 1.295 8.539 -5.496 1 74.81 97 PHE B C 1
ATOM 1542 O O . PHE B 1 97 ? 0.933 7.371 -5.629 1 74.81 97 PHE B O 1
ATOM 1549 N N . SER B 1 98 ? 1.312 9.336 -6.422 1 70.12 98 SER B N 1
ATOM 1550 C CA . SER B 1 98 ? 0.798 8.984 -7.738 1 70.12 98 SER B CA 1
ATOM 1551 C C . SER B 1 98 ? 1.751 8.039 -8.469 1 70.12 98 SER B C 1
ATOM 1553 O O . SER B 1 98 ? 1.339 7.301 -9.367 1 70.12 98 SER B O 1
ATOM 1555 N N . LYS B 1 99 ? 2.941 7.977 -8.133 1 70.69 99 LYS B N 1
ATOM 1556 C CA . LYS B 1 99 ? 3.945 7.117 -8.758 1 70.69 99 LYS B CA 1
ATOM 1557 C C . LYS B 1 99 ? 3.908 5.711 -8.164 1 70.69 99 LYS B C 1
ATOM 1559 O O . LYS B 1 99 ? 4.258 4.738 -8.836 1 70.69 99 LYS B O 1
ATOM 1564 N N . ALA B 1 100 ? 3.316 5.859 -7.051 1 67.94 100 ALA B N 1
ATOM 1565 C CA . ALA B 1 100 ? 3.344 4.574 -6.355 1 67.94 100 ALA B CA 1
ATOM 1566 C C . ALA B 1 100 ? 2.174 3.695 -6.785 1 67.94 100 ALA B C 1
ATOM 1568 O O . ALA B 1 100 ? 2.346 2.496 -7.02 1 67.94 100 ALA B O 1
#

Sequence (200 aa):
MSNSECHTHGYIEEKQRYLARLKRIEGQTRGIHRMIDEEQYCIDILTQISAVNSALKNVAFGLLDDHLAHCVKEAADLGGDELDAKLKEVSDAIARFSKAMSNSECHTHGYIEEKQRYLARLKRIEGQTRGIHRMIDEEQYCIDILTQISAVNSALKNVAFGLLDDHLAHCVKEAADLGGDELDAKLKEVSDAIARFSKA

InterPro domains:
  IPR003735 Metal-sensitive transcriptional repressor [PF02583] (14-95)
  IPR003735 Metal-sensitive transcriptional repressor [PTHR33677] (2-98)
  IPR038390 Metal-sensitive repressor, helix protomer superfamily [G3DSA:1.20.58.1000] (11-100)

pLDDT: mean 81.83, std 15.35, range [30.34, 97.56]

Nearest PDB structures (foldseek):
  4uig-assembly1_A  TM=9.537E-01  e=4.800E-07  Streptomyces lividans
  4adz-assembly1_A-2  TM=9.429E-01  e=3.076E-06  Streptomyces lividans
  4m1p-assembly1_A  TM=9.354E-01  e=4.990E-05  Geobacillus thermodenitrificans NG80-2
  5lbm-assembly1_D  TM=7.094E-01  e=2.089E-02  Escherichia coli O157:H7
  8pjn-assembly1_i  TM=6.751E-01  e=6.542E+00  Homo sapiens

Radius of gyration: 20.22 Å; Cα contacts (8 Å, |Δi|>4): 187; chains: 2; bounding box: 29×62×44 Å

Organism: Corynebacterium glutamicum (strain ATCC 13032 / DSM 20300 / JCM 1318 / BCRC 11384 / CCUG 27702 / LMG 3730 / NBRC 12168 / NCIMB 10025 / NRRL B-2784 / 534) (NCBI:txid196627)

Secondary structure (DSSP, 8-state):
-------S-TTGGGHHHHHHHHHHHHHHHHHHHHHHHTT--HHHHHHHHHHHHHHHHHHHHHHHHHHIIIIIHHHHHH-HHHHHHHHHHHHHHHHHHHH-/-------S-TTGGGHHHHHHHHHHHHHHHHHHHHHHHTT--HHHHHHHHHHHHHHHHHHHHHHHHHHIIIIIHHHHHH-HHHHHHHHHHHHHHHHHHHH-

Foldseek 3Di:
DPCPCCVPQLCVVVVVVLVVLVVVLVVLVVVLVVCVVVPHDPVVSVVSVVVSLVSVLVSVVVSLVSCCVRVLVVVVVVDDPSNVVSVVVSVVSVVVSVVD/DPCVCCVPQLCVVVVVVLVVLVVVLVVLVVVLVVCVVVPHDPVVSVVSVVVSLVSVLVSVVVSLVSCCVRVLVVVVVVDDPSNVVSVVVSVVSVVVSVVD

Solvent-accessible surface area (backbone atoms only — not comparable to full-atom values): 10766 Å² total; per-residue (Å²): 131,87,70,76,63,61,63,68,44,45,42,62,92,48,40,68,58,53,50,52,52,44,53,52,45,51,52,51,50,52,46,48,47,49,36,57,76,67,56,46,56,61,68,62,48,44,52,52,52,31,51,44,36,39,52,51,48,51,52,43,52,51,48,50,51,24,36,48,65,39,44,49,51,54,28,61,71,67,43,68,71,64,30,53,51,52,50,48,52,52,50,53,51,49,53,49,48,71,73,62,130,86,68,76,62,61,64,68,44,44,44,62,92,48,39,70,58,54,50,53,52,42,53,50,44,51,52,51,50,51,47,48,46,50,37,56,76,68,58,45,56,61,68,63,49,45,52,52,51,30,51,45,36,40,52,51,49,51,53,44,50,52,47,49,51,25,36,48,64,40,45,48,51,56,27,62,71,67,42,67,73,63,30,54,52,52,52,48,52,52,50,53,51,50,53,49,48,73,72,63